Protein AF-D6ZEQ4-F1 (afdb_monomer)

Foldseek 3Di:
DDDDDDDDDPDDPDPDPPDPDDPVCVVVVVVVVVVVVLVVLLVLLAAPVVLAVLLVVLLVVCPPPPVLLVVLLVVLLVLQQDADDPDDQHSNSLNSVQVNLVDPVSLLVLLVSLLVQLLVDALPDPFGSLLVVLSNNLNNHDLVSNLSSLCSNLSSCQSSVVLSSNVSSLVSNCVSPVPPPSSVVSVVCSVVVPHSVCVVVVSDD

InterPro domains:
  IPR025447 Protein of unknown function DUF4192 [PF13830] (37-196)

Solvent-accessible surface area (backbone atoms only — not c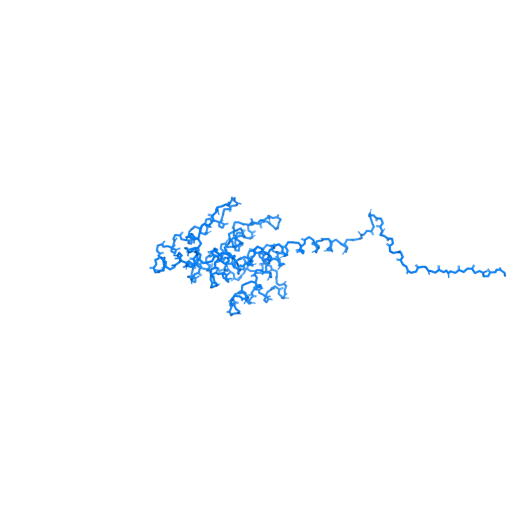omparable to full-atom values): 11415 Å² total; per-residue (Å²): 139,77,90,87,86,88,85,86,80,94,78,80,82,72,78,76,73,95,85,79,76,64,82,84,59,57,60,61,60,52,50,58,57,46,50,57,52,46,55,53,50,53,61,58,52,47,76,39,62,71,48,20,54,46,14,54,63,37,30,74,76,50,71,94,44,68,71,48,30,64,51,27,49,59,49,52,58,51,44,27,73,28,83,77,74,78,75,81,80,49,43,61,57,49,15,33,43,40,59,24,54,69,39,64,79,47,41,56,55,50,51,52,52,26,41,53,35,17,61,72,36,59,73,86,56,97,59,33,22,34,41,57,50,23,56,61,41,26,14,35,42,53,61,78,40,16,22,53,26,17,35,52,31,14,48,26,24,33,47,38,66,39,51,70,55,13,50,55,23,34,56,55,11,39,75,62,38,76,81,41,64,70,51,54,52,51,50,52,38,60,74,72,63,62,60,50,81,58,51,68,71,73,71,64,132

Secondary structure (DSSP, 8-state):
-------------PPPPTT---GGGHHHHHHHHHHHHHHHHHHHTS--HHHHHHHHHHHTTTTT-HHHHHHHHHHHHHHHH-TT------HHHHHHHHHHTTSHHHHHHHHHHHHHHHHHS-TTSS--HHHHHHHHHTTTS-HHHHHHHHHHHHHHHHHTT-HHHHHHHHHHHHTT-TT-HHHHHHHHHHHHT--GGGHHHH---

Structure (mmCIF, N/CA/C/O backbone):
data_AF-D6ZEQ4-F1
#
_entry.id   AF-D6ZEQ4-F1
#
loop_
_atom_site.group_PDB
_atom_site.id
_atom_site.type_symbol
_atom_site.label_atom_id
_atom_site.label_alt_id
_atom_site.label_comp_id
_atom_site.label_asym_id
_atom_site.label_entity_id
_atom_site.label_seq_id
_atom_site.pdbx_PDB_ins_code
_atom_site.Cartn_x
_atom_site.Cartn_y
_atom_site.Cartn_z
_atom_site.occupancy
_atom_site.B_iso_or_equiv
_atom_site.auth_seq_id
_atom_site.auth_comp_id
_atom_site.auth_asym_id
_atom_site.auth_atom_id
_atom_site.pdbx_PDB_model_num
ATOM 1 N N . MET A 1 1 ? 38.973 -50.248 -50.096 1.00 35.97 1 MET A N 1
ATOM 2 C CA . MET A 1 1 ? 39.303 -50.703 -48.727 1.00 35.97 1 MET A CA 1
ATOM 3 C C . MET A 1 1 ? 39.516 -49.451 -47.890 1.00 35.97 1 MET A C 1
ATOM 5 O O . MET A 1 1 ? 40.304 -48.629 -48.326 1.00 35.97 1 MET A O 1
ATOM 9 N N . THR A 1 2 ? 38.815 -49.181 -46.792 1.00 35.53 2 THR A N 1
ATOM 10 C CA . THR A 1 2 ? 37.719 -49.904 -46.110 1.00 35.53 2 THR A CA 1
ATOM 11 C C . THR A 1 2 ? 36.901 -48.877 -45.309 1.00 35.53 2 THR A C 1
ATOM 13 O O . THR A 1 2 ? 37.466 -47.916 -44.796 1.00 35.53 2 THR A O 1
ATOM 16 N N . THR A 1 3 ? 35.586 -49.081 -45.187 1.00 37.81 3 THR A N 1
ATOM 17 C CA . THR A 1 3 ? 34.744 -48.486 -44.122 1.00 37.81 3 THR A CA 1
ATOM 18 C C . THR A 1 3 ? 35.281 -48.953 -42.747 1.00 37.81 3 THR A C 1
ATOM 20 O O . THR A 1 3 ? 36.048 -49.907 -42.697 1.00 37.81 3 THR A O 1
ATOM 23 N N . THR A 1 4 ? 35.002 -48.422 -41.557 1.00 37.75 4 THR A N 1
ATOM 24 C CA . THR A 1 4 ? 33.771 -47.948 -40.881 1.00 37.75 4 THR A CA 1
ATOM 25 C C . THR A 1 4 ? 34.284 -47.397 -39.509 1.00 37.75 4 THR A C 1
ATOM 27 O O . THR A 1 4 ? 35.400 -47.743 -39.128 1.00 37.75 4 THR A O 1
ATOM 30 N N . SER A 1 5 ? 33.646 -46.551 -38.692 1.00 35.84 5 SER A N 1
ATOM 31 C CA . SER A 1 5 ? 32.246 -46.120 -38.537 1.00 35.84 5 SER A CA 1
ATOM 32 C C . SER A 1 5 ? 32.181 -44.713 -37.902 1.00 35.84 5 SER A C 1
ATOM 34 O O . SER A 1 5 ? 33.194 -44.185 -37.454 1.00 35.84 5 SER A O 1
ATOM 36 N N . ASN A 1 6 ? 30.975 -44.155 -37.763 1.00 42.38 6 ASN A N 1
ATOM 37 C CA . ASN A 1 6 ? 30.636 -43.122 -36.777 1.00 42.38 6 ASN A CA 1
ATOM 38 C C . ASN A 1 6 ? 29.532 -43.696 -35.873 1.00 42.38 6 ASN A C 1
ATOM 40 O O . ASN A 1 6 ? 28.514 -44.139 -36.404 1.00 42.38 6 ASN A O 1
ATOM 44 N N . THR A 1 7 ? 29.713 -43.676 -34.551 1.00 39.72 7 THR A N 1
ATOM 45 C CA . THR A 1 7 ? 28.660 -44.025 -33.586 1.00 39.72 7 THR A CA 1
ATOM 46 C C . THR A 1 7 ? 28.552 -42.893 -32.575 1.00 39.72 7 THR A C 1
ATOM 48 O O . THR A 1 7 ? 29.448 -42.698 -31.759 1.00 39.72 7 THR A O 1
ATOM 51 N N . ALA A 1 8 ? 27.467 -42.125 -32.662 1.00 39.47 8 ALA A N 1
ATOM 52 C CA . ALA A 1 8 ? 27.177 -41.045 -31.732 1.00 39.47 8 ALA A CA 1
ATOM 53 C C . ALA A 1 8 ? 26.560 -41.597 -30.440 1.00 39.47 8 ALA A C 1
ATOM 55 O O . ALA A 1 8 ? 25.660 -42.432 -30.499 1.00 39.47 8 ALA A O 1
ATOM 56 N N . ASP A 1 9 ? 27.009 -41.076 -29.299 1.00 37.25 9 ASP A N 1
ATOM 57 C CA . ASP A 1 9 ? 26.483 -41.397 -27.971 1.00 37.25 9 ASP A CA 1
ATOM 58 C C . ASP A 1 9 ? 25.569 -40.241 -27.496 1.00 37.25 9 ASP A C 1
ATOM 60 O O . ASP A 1 9 ? 26.062 -39.133 -27.249 1.00 37.25 9 ASP A O 1
ATOM 64 N N . PRO A 1 10 ? 24.235 -40.415 -27.416 1.00 43.06 10 PRO A N 1
ATOM 65 C CA . PRO A 1 10 ? 23.313 -39.342 -27.058 1.00 43.06 10 PRO A CA 1
ATOM 66 C C . PRO A 1 10 ? 23.022 -39.355 -25.548 1.00 43.06 10 PRO A C 1
ATOM 68 O O . PRO A 1 10 ? 22.028 -39.929 -25.106 1.00 43.06 10 PRO A O 1
ATOM 71 N N . GLY A 1 11 ? 23.861 -38.702 -24.734 1.00 42.72 11 GLY A N 1
ATOM 72 C CA . GLY A 1 11 ? 23.605 -38.653 -23.282 1.00 42.72 11 GLY A CA 1
ATOM 73 C C . GLY A 1 11 ? 24.429 -37.678 -22.438 1.00 42.72 11 GLY A C 1
ATOM 74 O O . GLY A 1 11 ? 23.919 -37.156 -21.449 1.00 42.72 11 GLY A O 1
ATOM 75 N N . CYS A 1 12 ? 25.673 -37.376 -22.815 1.00 32.62 12 CYS A N 1
ATOM 76 C CA . CYS A 1 12 ? 26.551 -36.536 -21.994 1.00 32.62 12 CYS A CA 1
ATOM 77 C C . CYS A 1 12 ? 26.535 -35.062 -22.421 1.00 32.62 12 CYS A C 1
ATOM 79 O O . CYS A 1 12 ? 27.361 -34.620 -23.219 1.00 32.62 12 CYS A O 1
ATOM 81 N N . PHE A 1 13 ? 25.655 -34.271 -21.800 1.00 38.12 13 PHE A N 1
ATOM 82 C CA . PHE A 1 13 ? 25.837 -32.818 -21.714 1.00 38.12 13 PHE A CA 1
ATOM 83 C C . PHE A 1 13 ? 27.057 -32.517 -20.822 1.00 38.12 13 PHE A C 1
ATOM 85 O O . PHE A 1 13 ? 26.925 -32.273 -19.622 1.00 38.12 13 PHE A O 1
ATOM 92 N N . LEU A 1 14 ? 28.263 -32.525 -21.403 1.00 44.19 14 LEU A N 1
ATOM 93 C CA . LEU A 1 14 ? 29.391 -31.834 -20.781 1.00 44.19 14 LEU A CA 1
ATOM 94 C C . LEU A 1 14 ? 29.024 -30.352 -20.670 1.00 44.19 14 LEU A C 1
ATOM 96 O O . LEU A 1 14 ? 28.747 -29.693 -21.674 1.00 44.19 14 LEU A O 1
ATOM 100 N N . ALA A 1 15 ? 29.034 -29.823 -19.448 1.00 49.53 15 ALA A N 1
ATOM 101 C CA . ALA A 1 15 ? 28.939 -28.387 -19.242 1.00 49.53 15 ALA A CA 1
ATOM 102 C C . ALA A 1 15 ? 30.126 -27.709 -19.958 1.00 49.53 15 ALA A C 1
ATOM 104 O O . ALA A 1 15 ? 31.269 -28.128 -19.745 1.00 49.53 15 ALA A O 1
ATOM 105 N N . PRO A 1 16 ? 29.897 -26.689 -20.806 1.00 46.53 16 PRO A N 1
ATOM 106 C CA . PRO A 1 16 ? 30.991 -26.001 -21.476 1.00 46.53 16 PRO A CA 1
ATOM 107 C C . PRO A 1 16 ? 31.873 -25.281 -20.441 1.00 46.53 16 PRO A C 1
ATOM 109 O O . PRO A 1 16 ? 31.349 -24.767 -19.445 1.00 46.53 16 PRO A O 1
ATOM 112 N N . PRO A 1 17 ? 33.200 -25.216 -20.652 1.00 44.53 17 PRO A N 1
ATOM 113 C CA . PRO A 1 17 ? 34.101 -24.542 -19.725 1.00 44.53 17 PRO A CA 1
ATOM 114 C C . PRO A 1 17 ? 33.753 -23.046 -19.593 1.00 44.53 17 PRO A C 1
ATOM 116 O O . PRO A 1 17 ? 33.331 -22.414 -20.570 1.00 44.53 17 PRO A O 1
ATOM 119 N N . PRO A 1 18 ? 33.923 -22.450 -18.398 1.00 46.19 18 PRO A N 1
ATOM 120 C CA . PRO A 1 18 ? 33.547 -21.064 -18.150 1.00 46.19 18 PRO A CA 1
ATOM 121 C C . PRO A 1 18 ? 34.463 -20.112 -18.931 1.00 46.19 18 PRO A C 1
ATOM 123 O O . PRO A 1 18 ? 35.644 -19.982 -18.625 1.00 46.19 18 PRO A O 1
ATOM 126 N N . GLY A 1 19 ? 33.904 -19.438 -19.939 1.00 51.66 19 GLY A N 1
ATOM 127 C CA . GLY A 1 19 ? 34.635 -18.463 -20.761 1.00 51.66 19 GLY A CA 1
ATOM 128 C C . GLY A 1 19 ? 34.078 -18.226 -22.168 1.00 51.66 19 GLY A C 1
ATOM 129 O O . GLY A 1 19 ? 34.496 -17.277 -22.819 1.00 51.66 19 GLY A O 1
ATOM 130 N N . LEU A 1 20 ? 33.132 -19.050 -22.640 1.00 47.41 20 LEU A N 1
ATOM 131 C CA . LEU A 1 20 ? 32.676 -19.044 -24.041 1.00 47.41 20 LEU A CA 1
ATOM 132 C C . LEU A 1 20 ? 31.150 -18.889 -24.207 1.00 47.41 20 LEU A C 1
ATOM 134 O O . LEU A 1 20 ? 30.543 -19.453 -25.113 1.00 47.41 20 LEU A O 1
ATOM 138 N N . LEU A 1 21 ? 30.521 -18.101 -23.329 1.00 47.62 21 LEU A N 1
ATOM 139 C CA . LEU A 1 21 ? 29.114 -17.703 -23.449 1.00 47.62 21 LEU A CA 1
ATOM 140 C C . LEU A 1 21 ? 29.023 -16.229 -23.856 1.00 47.62 21 LEU A C 1
ATOM 142 O O . LEU A 1 21 ? 29.428 -15.344 -23.106 1.00 47.62 21 LEU A O 1
ATOM 146 N N . GLY A 1 22 ? 28.487 -15.978 -25.052 1.00 50.66 22 GLY A N 1
ATOM 147 C CA . GLY A 1 22 ? 28.263 -14.627 -25.568 1.00 50.66 22 GLY A CA 1
ATOM 148 C C . GLY A 1 22 ? 27.208 -13.835 -24.773 1.00 50.66 22 GLY A C 1
ATOM 149 O O . GLY A 1 22 ? 26.463 -14.409 -23.970 1.00 50.66 22 GLY A O 1
ATOM 150 N N . PRO A 1 23 ? 27.084 -12.516 -25.025 1.00 53.62 23 PRO A N 1
ATOM 151 C CA . PRO A 1 23 ? 26.290 -11.591 -24.203 1.00 53.62 23 PRO A CA 1
ATOM 152 C C . PRO A 1 23 ? 24.796 -11.948 -24.080 1.00 53.62 23 PRO A C 1
ATOM 154 O O . PRO A 1 23 ? 24.134 -11.532 -23.133 1.00 53.62 23 PRO A O 1
ATOM 157 N N . HIS A 1 24 ? 24.256 -12.775 -24.979 1.00 43.44 24 HIS A N 1
ATOM 158 C CA . HIS A 1 24 ? 22.861 -13.223 -24.941 1.00 43.44 24 HIS A CA 1
ATOM 159 C C . HIS A 1 24 ? 22.512 -14.127 -23.742 1.00 43.44 24 HIS A C 1
ATOM 161 O O . HIS A 1 24 ? 21.344 -14.206 -23.366 1.00 43.44 24 HIS A O 1
ATOM 167 N N . CYS A 1 25 ? 23.488 -14.775 -23.094 1.00 39.06 25 CYS A N 1
ATOM 168 C CA . CYS A 1 25 ? 23.229 -15.632 -21.928 1.00 39.06 25 CYS A CA 1
ATOM 169 C C . CYS A 1 25 ? 23.141 -14.862 -20.596 1.00 39.06 25 CYS A C 1
ATOM 171 O O . CYS A 1 25 ? 22.692 -15.417 -19.591 1.00 39.06 25 CYS A O 1
ATOM 173 N N . GLN A 1 26 ? 23.532 -13.583 -20.573 1.00 42.81 26 GLN A N 1
ATOM 174 C CA . GLN A 1 26 ? 23.657 -12.798 -19.341 1.00 42.81 26 GLN A CA 1
ATOM 175 C C . GLN A 1 26 ? 22.297 -12.565 -18.650 1.00 42.81 26 GLN A C 1
ATOM 177 O O . GLN A 1 26 ? 22.215 -12.582 -17.424 1.00 42.81 26 GLN A O 1
ATOM 182 N N . GLY A 1 27 ? 21.205 -12.470 -19.423 1.00 44.25 27 GLY A N 1
ATOM 183 C CA . GLY A 1 27 ? 19.843 -12.289 -18.900 1.00 44.25 27 GLY A CA 1
ATOM 184 C C . GLY A 1 27 ? 19.264 -13.490 -18.135 1.00 44.25 27 GLY A C 1
ATOM 185 O O . GLY A 1 27 ? 18.404 -13.306 -17.275 1.00 44.25 27 GLY A O 1
ATOM 186 N N . VAL A 1 28 ? 19.743 -14.717 -18.381 1.00 41.41 28 VAL A N 1
ATOM 187 C CA . VAL A 1 28 ? 19.236 -15.922 -17.686 1.00 41.41 28 VAL A CA 1
ATOM 188 C C . VAL A 1 28 ? 19.758 -15.992 -16.244 1.00 41.41 28 VAL A C 1
ATOM 190 O O . VAL A 1 28 ? 19.060 -16.465 -15.344 1.00 41.41 28 VAL A O 1
ATOM 193 N N . VAL A 1 29 ? 20.957 -15.454 -15.997 1.00 37.34 29 VAL A N 1
ATOM 194 C CA . VAL A 1 29 ? 21.517 -15.311 -14.644 1.00 37.34 29 VAL A CA 1
ATOM 195 C C . VAL A 1 29 ? 20.757 -14.232 -13.863 1.00 37.34 29 VAL A C 1
ATOM 197 O O . VAL A 1 29 ? 20.390 -14.466 -12.711 1.00 37.34 29 VAL A O 1
ATOM 200 N N . SER A 1 30 ? 20.409 -13.111 -14.510 1.00 43.06 30 SER A N 1
ATOM 201 C CA . SER A 1 30 ? 19.532 -12.077 -13.937 1.00 43.06 30 SER A CA 1
ATOM 202 C C . SER A 1 30 ? 18.163 -12.642 -13.546 1.00 43.06 30 SER A C 1
ATOM 204 O O . SER A 1 30 ? 17.692 -12.414 -12.433 1.00 43.06 30 SER A O 1
ATOM 206 N N . ALA A 1 31 ? 17.549 -13.447 -14.421 1.00 36.84 31 ALA A N 1
ATOM 207 C CA . ALA A 1 31 ? 16.242 -14.051 -14.171 1.00 36.84 31 ALA A CA 1
ATOM 208 C C . ALA A 1 31 ? 16.232 -14.961 -12.927 1.00 36.84 31 ALA A C 1
ATOM 210 O O . ALA A 1 31 ? 15.280 -14.917 -12.148 1.00 36.84 31 ALA A O 1
ATOM 211 N N . ARG A 1 32 ? 17.296 -15.744 -12.684 1.00 34.28 32 ARG A N 1
ATOM 212 C CA . ARG A 1 32 ? 17.408 -16.574 -11.467 1.00 34.28 32 ARG A CA 1
ATOM 213 C C . ARG A 1 32 ? 17.562 -15.747 -10.186 1.00 34.28 32 ARG A C 1
ATOM 215 O O . ARG A 1 32 ? 16.972 -16.119 -9.175 1.00 34.28 32 ARG A O 1
ATOM 222 N N . ALA A 1 33 ? 18.283 -14.625 -10.225 1.00 39.91 33 ALA A N 1
ATOM 223 C CA . ALA A 1 33 ? 18.359 -13.703 -9.087 1.00 39.91 33 ALA A CA 1
ATOM 224 C C . ALA A 1 33 ? 17.014 -12.992 -8.827 1.00 39.91 33 ALA A C 1
ATOM 226 O O . ALA A 1 33 ? 16.602 -12.828 -7.676 1.00 39.91 33 ALA A O 1
ATOM 227 N N . GLU A 1 34 ? 16.284 -12.627 -9.886 1.00 47.72 34 GLU A N 1
ATOM 228 C CA . GLU A 1 34 ? 14.951 -12.036 -9.759 1.00 47.72 34 GLU A CA 1
ATOM 229 C C . GLU A 1 34 ? 13.907 -13.001 -9.190 1.00 47.72 34 GLU A C 1
ATOM 231 O O . GLU A 1 34 ? 13.064 -12.558 -8.416 1.00 47.72 34 GLU A O 1
ATOM 236 N N . ILE A 1 35 ? 13.934 -14.296 -9.528 1.00 40.53 35 ILE A N 1
ATOM 237 C CA . ILE A 1 35 ? 12.962 -15.276 -9.002 1.00 40.53 35 ILE A CA 1
ATOM 238 C C . ILE A 1 35 ? 13.021 -15.338 -7.466 1.00 40.53 35 ILE A C 1
ATOM 240 O O . ILE A 1 35 ? 11.983 -15.206 -6.818 1.00 40.53 35 ILE A O 1
ATOM 244 N N . GLY A 1 36 ? 14.223 -15.386 -6.880 1.00 51.38 36 GLY A N 1
ATOM 245 C CA . GLY A 1 36 ? 14.389 -15.322 -5.423 1.00 51.38 36 GLY A CA 1
ATOM 246 C C . GLY A 1 36 ? 13.888 -14.006 -4.809 1.00 51.38 36 GLY A C 1
ATOM 247 O O . GLY A 1 36 ? 13.270 -14.013 -3.746 1.00 51.38 36 GLY A O 1
ATOM 248 N N . SER A 1 37 ? 14.076 -12.873 -5.497 1.00 67.75 37 SER A N 1
ATOM 249 C CA . SER A 1 37 ? 13.539 -11.574 -5.061 1.00 67.75 37 SER A CA 1
ATOM 250 C C . SER A 1 37 ? 12.005 -11.511 -5.139 1.00 67.75 37 SER A C 1
ATOM 252 O O . SER A 1 37 ? 11.364 -10.965 -4.240 1.00 67.75 37 SER A O 1
ATOM 254 N N . ARG A 1 38 ? 11.408 -12.108 -6.178 1.00 70.06 38 ARG A N 1
ATOM 255 C CA . ARG A 1 38 ? 9.956 -12.188 -6.404 1.00 70.06 38 ARG A CA 1
ATOM 256 C C . ARG A 1 38 ? 9.262 -13.037 -5.336 1.00 70.06 38 ARG A C 1
ATOM 258 O O . ARG A 1 38 ? 8.267 -12.606 -4.756 1.00 70.06 38 ARG A O 1
ATOM 265 N N . GLU A 1 39 ? 9.786 -14.224 -5.047 1.00 75.62 39 GLU A N 1
ATOM 266 C CA . GLU A 1 39 ? 9.209 -15.129 -4.046 1.00 75.62 39 GLU A CA 1
ATOM 267 C C . GLU A 1 39 ? 9.378 -14.581 -2.623 1.00 75.62 39 GLU A C 1
ATOM 269 O O . GLU A 1 39 ? 8.409 -14.561 -1.862 1.00 75.62 39 GLU A O 1
ATOM 274 N N . ALA A 1 40 ? 10.543 -14.006 -2.299 1.00 81.94 40 ALA A N 1
ATOM 275 C CA . ALA A 1 40 ? 10.747 -13.303 -1.032 1.00 81.94 40 ALA A CA 1
ATOM 276 C C . ALA A 1 40 ? 9.785 -12.111 -0.862 1.00 81.94 40 ALA A C 1
ATOM 278 O O . ALA A 1 40 ? 9.214 -11.929 0.214 1.00 81.94 40 ALA A O 1
ATOM 279 N N . LEU A 1 41 ? 9.547 -11.320 -1.917 1.00 84.94 41 LEU A N 1
ATOM 280 C CA . LEU A 1 41 ? 8.581 -10.218 -1.875 1.00 84.94 41 LEU A CA 1
ATOM 281 C C . LEU A 1 41 ? 7.146 -10.719 -1.654 1.00 84.94 41 LEU A C 1
ATOM 283 O O . LEU A 1 41 ? 6.423 -10.147 -0.839 1.00 84.94 41 LEU A O 1
ATOM 287 N N . ARG A 1 42 ? 6.735 -11.803 -2.328 1.00 88.88 42 ARG A N 1
ATOM 288 C CA . ARG A 1 42 ? 5.422 -12.433 -2.096 1.00 88.88 42 ARG A CA 1
ATOM 289 C C . ARG A 1 42 ? 5.261 -12.890 -0.646 1.00 88.88 42 ARG A C 1
ATOM 291 O O . ARG A 1 42 ? 4.201 -12.660 -0.067 1.00 88.88 42 ARG A O 1
ATOM 298 N N . GLU A 1 43 ? 6.300 -13.475 -0.049 1.00 88.81 43 GLU A N 1
ATOM 299 C CA . GLU A 1 43 ? 6.288 -13.882 1.361 1.00 88.81 43 GLU A CA 1
ATOM 300 C C . GLU A 1 43 ? 6.119 -12.678 2.302 1.00 88.81 43 GLU A C 1
ATOM 302 O O . GLU A 1 43 ? 5.254 -12.693 3.178 1.00 88.81 43 GLU A O 1
ATOM 307 N N . LEU A 1 44 ? 6.875 -11.598 2.070 1.00 89.00 44 LEU A N 1
ATOM 308 C CA . LEU A 1 44 ? 6.802 -10.362 2.860 1.00 89.00 44 LEU A CA 1
ATOM 309 C C . LEU A 1 44 ? 5.435 -9.659 2.778 1.00 89.00 44 LEU A C 1
ATOM 311 O O . LEU A 1 44 ? 5.041 -8.987 3.731 1.00 89.00 44 LEU A O 1
ATOM 315 N N . LEU A 1 45 ? 4.702 -9.815 1.670 1.00 90.38 45 LEU A N 1
ATOM 316 C CA . LEU A 1 45 ? 3.380 -9.207 1.463 1.00 90.38 45 LEU A CA 1
ATOM 317 C C . LEU A 1 45 ? 2.197 -10.078 1.923 1.00 90.38 45 LEU A C 1
ATOM 319 O O . LEU A 1 45 ? 1.039 -9.631 1.841 1.00 90.38 45 LEU A O 1
ATOM 323 N N . LYS A 1 46 ? 2.444 -11.293 2.441 1.00 90.00 46 LYS A N 1
ATOM 324 C CA . LYS A 1 46 ? 1.386 -12.125 3.037 1.00 90.00 46 LYS A CA 1
ATOM 325 C C . LYS A 1 46 ? 0.712 -11.396 4.212 1.00 90.00 46 LYS A C 1
ATOM 327 O O . LYS A 1 46 ? 1.385 -10.752 5.018 1.00 90.00 46 LYS A O 1
ATOM 332 N N . PRO A 1 47 ? -0.623 -11.481 4.348 1.00 87.50 47 PRO A N 1
ATOM 333 C CA . PRO A 1 47 ? -1.346 -10.742 5.377 1.00 87.50 47 PRO A CA 1
ATOM 334 C C . PRO A 1 47 ? -1.008 -11.266 6.780 1.00 87.50 47 PRO A C 1
ATOM 336 O O . PRO A 1 47 ? -1.301 -12.409 7.126 1.00 87.50 47 PRO A O 1
ATOM 339 N N . ASN A 1 48 ? -0.456 -10.405 7.635 1.00 87.62 48 ASN A N 1
ATOM 340 C CA . ASN A 1 48 ? -0.178 -10.735 9.028 1.00 87.62 48 ASN A CA 1
ATOM 341 C C . ASN A 1 48 ? -1.456 -10.559 9.866 1.00 87.62 48 ASN A C 1
ATOM 343 O O . ASN A 1 48 ? -1.741 -9.475 10.382 1.00 87.62 48 ASN A O 1
ATOM 347 N N . LEU A 1 49 ? -2.240 -11.634 9.995 1.00 85.31 49 LEU A N 1
ATOM 348 C CA . LEU A 1 49 ? -3.551 -11.622 10.660 1.00 85.31 49 LEU A CA 1
ATOM 349 C C . LEU A 1 49 ? -3.503 -11.069 12.098 1.00 85.31 49 LEU A C 1
ATOM 351 O O . LEU A 1 49 ? -4.396 -10.322 12.501 1.00 85.31 49 LEU A O 1
ATOM 355 N N . GLN A 1 50 ? -2.443 -11.370 12.857 1.00 86.88 50 GLN A N 1
ATOM 356 C CA . GLN A 1 50 ? -2.286 -10.894 14.235 1.00 86.88 50 GLN A CA 1
ATOM 357 C C . GLN A 1 50 ? -2.091 -9.371 14.294 1.00 86.88 50 GL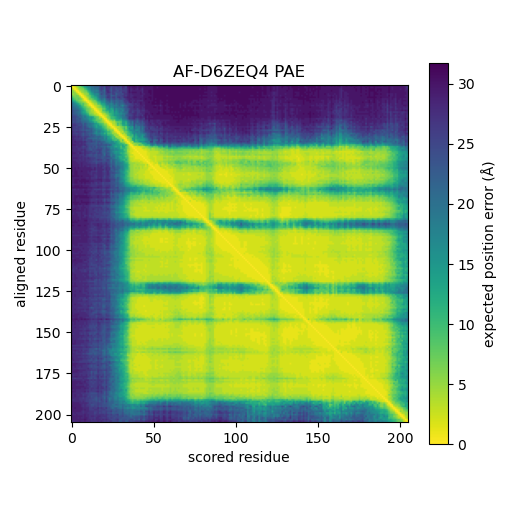N A C 1
ATOM 359 O O . GLN A 1 50 ? -2.743 -8.689 15.091 1.00 86.88 50 GLN A O 1
ATOM 364 N N . ASN A 1 51 ? -1.232 -8.812 13.437 1.00 87.44 51 ASN A N 1
ATOM 365 C CA . ASN A 1 51 ? -1.049 -7.365 13.344 1.00 87.44 51 ASN A CA 1
ATOM 366 C C . ASN A 1 51 ? -2.304 -6.682 12.795 1.00 87.44 51 ASN A C 1
ATOM 368 O O . ASN A 1 51 ? -2.751 -5.706 13.397 1.00 87.44 51 ASN A O 1
ATOM 372 N N . ARG A 1 52 ? -2.942 -7.245 11.762 1.00 88.94 52 ARG A N 1
ATOM 373 C CA . ARG A 1 52 ? -4.210 -6.742 11.213 1.00 88.94 52 ARG A CA 1
ATOM 374 C C . ARG A 1 52 ? -5.304 -6.637 12.279 1.00 88.94 52 ARG A C 1
ATOM 376 O O . ARG A 1 52 ? -5.920 -5.582 12.415 1.00 88.94 52 ARG A O 1
ATOM 383 N N . ALA A 1 53 ? -5.496 -7.666 13.108 1.00 88.81 53 ALA A N 1
ATOM 384 C CA . ALA A 1 53 ? -6.467 -7.632 14.207 1.00 88.81 53 ALA A CA 1
ATOM 385 C C . ALA A 1 53 ? -6.161 -6.529 15.245 1.00 88.81 53 ALA A C 1
ATOM 387 O O . ALA A 1 53 ? -7.073 -5.855 15.736 1.00 88.81 53 ALA A O 1
ATOM 388 N N . ARG A 1 54 ? -4.876 -6.296 15.556 1.00 91.69 54 ARG A N 1
ATOM 389 C CA . ARG A 1 54 ? -4.435 -5.212 16.457 1.00 91.69 54 ARG A CA 1
ATOM 390 C C . ARG A 1 54 ? -4.658 -3.827 15.839 1.00 91.69 54 ARG A C 1
ATOM 392 O O . ARG A 1 54 ? -5.109 -2.930 16.548 1.00 91.69 54 ARG A O 1
ATOM 399 N N . VAL A 1 55 ? -4.390 -3.669 14.540 1.00 90.62 55 VAL A N 1
ATOM 400 C CA . VAL A 1 55 ? -4.628 -2.432 13.776 1.00 90.62 55 VAL A CA 1
ATOM 401 C C . VAL A 1 55 ? -6.123 -2.114 13.715 1.00 90.62 55 VAL A C 1
ATOM 403 O O . VAL A 1 55 ? -6.511 -1.017 14.102 1.00 90.62 55 VAL A O 1
ATOM 406 N N . VAL A 1 56 ? -6.982 -3.077 13.362 1.00 90.19 56 VAL A N 1
ATOM 407 C CA . VAL A 1 56 ? -8.449 -2.894 13.342 1.00 90.19 56 VAL A CA 1
ATOM 408 C C . VAL A 1 56 ? -8.987 -2.486 14.719 1.00 90.19 56 VAL A C 1
ATOM 410 O O . VAL A 1 56 ? -9.801 -1.566 14.822 1.00 90.19 56 VAL A O 1
ATOM 413 N N . ARG A 1 57 ? -8.510 -3.115 15.804 1.00 90.00 57 ARG A N 1
ATOM 414 C CA . ARG A 1 57 ? -8.899 -2.739 17.176 1.00 90.00 57 ARG A CA 1
ATOM 415 C C . ARG A 1 57 ? -8.460 -1.314 17.541 1.00 90.00 57 ARG A C 1
ATOM 417 O O . ARG A 1 57 ? -9.176 -0.647 18.285 1.00 90.00 57 ARG A O 1
ATOM 424 N N . ALA A 1 58 ? -7.312 -0.852 17.045 1.00 89.31 58 ALA A N 1
ATOM 425 C CA . ALA A 1 58 ? -6.839 0.512 17.266 1.00 89.31 58 ALA A CA 1
ATOM 426 C C . ALA A 1 58 ? -7.590 1.542 16.398 1.00 89.31 58 ALA A C 1
ATOM 428 O O . ALA A 1 58 ? -7.987 2.577 16.924 1.00 89.31 58 ALA A O 1
ATOM 429 N N . ALA A 1 59 ? -7.866 1.239 15.126 1.00 87.38 59 ALA A N 1
ATOM 430 C CA . ALA A 1 59 ? -8.598 2.109 14.197 1.00 87.38 59 ALA A CA 1
ATOM 431 C C . ALA A 1 59 ? -10.008 2.450 14.714 1.00 87.38 59 ALA A C 1
ATOM 433 O O . ALA A 1 59 ? -10.399 3.615 14.756 1.00 87.38 59 ALA A O 1
ATOM 434 N N . ARG A 1 60 ? -10.719 1.460 15.277 1.00 87.69 60 ARG A N 1
ATOM 435 C CA . ARG A 1 60 ? -12.021 1.664 15.949 1.00 87.69 60 ARG A CA 1
ATOM 436 C C . ARG A 1 60 ? -12.003 2.713 17.074 1.00 87.69 60 ARG A C 1
ATOM 438 O O . ARG A 1 60 ? -13.060 3.234 17.403 1.00 87.69 60 ARG A O 1
ATOM 445 N N . ARG A 1 61 ? -10.840 3.016 17.670 1.00 86.38 61 ARG A N 1
ATOM 446 C CA . ARG A 1 61 ? -10.665 4.042 18.722 1.00 86.38 61 ARG A CA 1
ATOM 447 C C . ARG A 1 61 ? -10.247 5.416 18.178 1.00 86.38 61 ARG A C 1
ATOM 449 O O . ARG A 1 61 ? -10.133 6.357 18.956 1.00 86.38 61 ARG A O 1
ATOM 456 N N . LEU A 1 62 ? -9.947 5.508 16.883 1.00 82.69 62 LEU A N 1
ATOM 457 C CA . LEU A 1 62 ? -9.416 6.699 16.208 1.00 82.69 62 LEU A CA 1
ATOM 458 C C . LEU A 1 62 ? -10.403 7.300 15.194 1.00 82.69 62 LEU A C 1
ATOM 460 O O . LEU A 1 62 ? -10.217 8.444 14.789 1.00 82.69 62 LEU A O 1
ATOM 464 N N . LYS A 1 63 ? -11.435 6.544 14.797 1.00 78.62 63 LYS A N 1
ATOM 465 C CA . LYS A 1 63 ? -12.458 6.951 13.826 1.00 78.62 63 LYS A CA 1
ATOM 466 C C . LYS A 1 63 ? -13.064 8.320 14.175 1.00 78.62 63 LYS A C 1
ATOM 468 O O . LYS A 1 63 ? -13.508 8.526 15.302 1.00 78.62 63 LYS A O 1
ATOM 473 N N . GLY A 1 64 ? -13.129 9.216 13.188 1.00 72.19 64 GLY A N 1
ATOM 474 C CA . GLY A 1 64 ? -13.731 10.551 13.326 1.00 72.19 64 GLY A CA 1
ATOM 475 C C . GLY A 1 64 ? -12.814 11.631 13.916 1.00 72.19 64 GLY A C 1
ATOM 476 O O . GLY A 1 64 ? -13.311 12.658 14.365 1.00 72.19 64 GLY A O 1
ATOM 477 N N . ARG A 1 65 ? -11.490 11.416 13.943 1.00 77.69 65 ARG A N 1
ATOM 478 C CA . ARG A 1 65 ? -10.507 12.395 14.436 1.00 77.69 65 ARG A CA 1
ATOM 479 C C . ARG A 1 65 ? -9.637 12.974 13.320 1.00 77.69 65 ARG A C 1
ATOM 481 O O . ARG A 1 65 ? -8.678 12.342 12.883 1.00 77.69 65 ARG A O 1
ATOM 488 N N . GLU A 1 66 ? -9.915 14.208 12.917 1.00 77.75 66 GLU A N 1
ATOM 489 C CA . GLU A 1 66 ? -9.150 14.921 11.877 1.00 77.75 66 GLU A CA 1
ATOM 490 C C . GLU A 1 66 ? -7.680 15.162 12.271 1.00 77.75 66 GLU A C 1
ATOM 492 O O . GLU A 1 66 ? -6.771 15.029 11.447 1.00 77.75 66 GLU A O 1
ATOM 497 N N . ASP A 1 67 ? -7.414 15.426 13.557 1.00 83.44 67 ASP A N 1
ATOM 498 C CA . ASP A 1 67 ? -6.059 15.636 14.084 1.00 83.44 67 ASP A CA 1
ATOM 499 C C . ASP A 1 67 ? -5.154 14.406 13.886 1.00 83.44 67 ASP A C 1
ATOM 501 O O . ASP A 1 67 ? -3.944 14.526 13.653 1.00 83.44 67 ASP A O 1
ATOM 505 N N . VAL A 1 68 ? -5.757 13.213 13.908 1.00 83.25 68 VAL A N 1
ATOM 506 C CA . VAL A 1 68 ? -5.076 11.944 13.648 1.00 83.25 68 VAL A CA 1
ATOM 507 C C . VAL A 1 68 ? -4.656 11.836 12.183 1.00 83.25 68 VAL A C 1
ATOM 509 O O . VAL A 1 68 ? -3.524 11.420 11.927 1.00 83.25 68 VAL A O 1
ATOM 512 N N . VAL A 1 69 ? -5.511 12.244 11.240 1.00 83.75 69 VAL A N 1
ATOM 513 C CA . VAL A 1 69 ? -5.234 12.201 9.793 1.00 83.75 69 VAL A CA 1
ATOM 514 C C . VAL A 1 69 ? -4.083 13.142 9.433 1.00 83.75 69 VAL A C 1
ATOM 516 O O . VAL A 1 69 ? -3.066 12.697 8.894 1.00 83.75 69 VAL A O 1
ATOM 519 N N . ALA A 1 70 ? -4.171 14.418 9.820 1.00 86.00 70 ALA A N 1
ATOM 520 C CA . ALA A 1 70 ? -3.131 15.408 9.524 1.00 86.00 70 ALA A CA 1
ATOM 521 C C . ALA A 1 70 ? -1.795 15.107 10.240 1.00 86.00 70 ALA A C 1
ATOM 523 O O . ALA A 1 70 ? -0.715 15.476 9.766 1.00 86.00 70 ALA A O 1
ATOM 524 N N . GLY A 1 71 ? -1.830 14.445 11.402 1.00 91.44 71 GLY A N 1
ATOM 525 C CA . GLY A 1 71 ? -0.632 13.926 12.069 1.00 91.44 71 GLY A CA 1
ATOM 526 C C . GLY A 1 71 ? -0.023 12.711 11.354 1.00 91.44 71 GLY A C 1
ATOM 527 O O . GLY A 1 71 ? 1.201 12.608 11.239 1.00 91.44 71 GLY A O 1
ATOM 528 N N . ALA A 1 72 ? -0.865 11.805 10.855 1.00 92.81 72 ALA A N 1
ATOM 529 C CA . ALA A 1 72 ? -0.465 10.598 10.140 1.00 92.81 72 ALA A CA 1
ATOM 530 C C . ALA A 1 72 ? 0.157 10.901 8.771 1.00 92.81 72 ALA A C 1
ATOM 532 O O . ALA A 1 72 ? 1.237 10.383 8.486 1.00 92.81 72 ALA A O 1
ATOM 533 N N . GLU A 1 73 ? -0.457 11.776 7.970 1.00 93.75 73 GLU A N 1
ATOM 534 C CA . GLU A 1 73 ? 0.070 12.212 6.669 1.00 93.75 73 GLU A CA 1
ATOM 535 C C . GLU A 1 73 ? 1.484 12.794 6.812 1.00 93.75 73 GLU A C 1
ATOM 537 O O . GLU A 1 73 ? 2.440 12.278 6.227 1.00 93.75 73 GLU A O 1
ATOM 542 N N . ARG A 1 74 ? 1.652 13.812 7.671 1.00 94.12 74 ARG A N 1
ATOM 543 C CA . ARG A 1 74 ? 2.959 14.443 7.933 1.00 94.12 74 ARG A CA 1
ATOM 544 C C . ARG A 1 74 ? 4.006 13.438 8.416 1.00 94.12 74 ARG A C 1
ATOM 546 O O . ARG A 1 74 ? 5.193 13.602 8.145 1.00 94.12 74 ARG A O 1
ATOM 553 N N . HIS A 1 75 ? 3.596 12.392 9.131 1.00 94.44 75 HIS A N 1
ATOM 554 C CA . HIS A 1 75 ? 4.502 11.330 9.553 1.00 94.44 75 HIS A CA 1
ATOM 555 C C . HIS A 1 75 ? 4.889 10.405 8.382 1.00 94.44 75 HIS A C 1
ATOM 557 O O . HIS A 1 75 ? 6.082 10.169 8.203 1.00 94.44 75 HIS A O 1
ATOM 563 N N . MET A 1 76 ? 3.947 9.965 7.539 1.00 95.12 76 MET A N 1
ATOM 564 C CA . MET A 1 76 ? 4.258 9.172 6.335 1.00 95.12 76 MET A CA 1
ATOM 565 C C . MET A 1 76 ? 5.167 9.935 5.366 1.00 95.12 76 MET A C 1
ATOM 567 O O . MET A 1 76 ? 6.193 9.402 4.953 1.00 95.12 76 MET A O 1
ATOM 571 N N . LEU A 1 77 ? 4.878 11.211 5.093 1.00 94.38 77 LEU A N 1
ATOM 572 C CA . LEU A 1 77 ? 5.701 12.053 4.217 1.00 94.38 77 LEU A CA 1
ATOM 573 C C . LEU A 1 77 ? 7.134 12.262 4.740 1.00 94.38 77 LEU A C 1
ATOM 575 O O . LEU A 1 77 ? 8.058 12.395 3.937 1.00 94.38 77 LEU A O 1
ATOM 579 N N . ARG A 1 78 ? 7.345 12.274 6.066 1.00 93.75 78 ARG A N 1
ATOM 580 C CA . ARG A 1 78 ? 8.697 12.275 6.660 1.00 93.75 78 ARG A CA 1
ATOM 581 C C . ARG A 1 78 ? 9.401 10.929 6.496 1.00 93.75 78 ARG A C 1
ATOM 583 O O . ARG A 1 78 ? 10.595 10.922 6.225 1.00 93.75 78 ARG A O 1
ATOM 590 N N . LEU A 1 79 ? 8.681 9.813 6.640 1.00 92.94 79 LEU A N 1
ATOM 591 C CA . LEU A 1 79 ? 9.237 8.468 6.452 1.00 92.94 79 LEU A CA 1
ATOM 592 C C . LEU A 1 79 ? 9.652 8.234 4.989 1.00 92.94 79 LEU A C 1
ATOM 594 O O . LEU A 1 79 ? 10.768 7.781 4.750 1.00 92.94 79 LEU A O 1
ATOM 598 N N . ILE A 1 80 ? 8.814 8.643 4.031 1.00 92.50 80 ILE A N 1
ATOM 599 C CA . ILE A 1 80 ? 9.094 8.607 2.583 1.00 92.50 80 ILE A CA 1
ATOM 600 C C . ILE A 1 80 ? 10.390 9.352 2.240 1.00 92.50 80 ILE A C 1
ATOM 602 O O . ILE A 1 80 ? 11.256 8.806 1.561 1.00 92.50 80 ILE A O 1
ATOM 606 N N . ARG A 1 81 ? 10.550 10.575 2.765 1.00 89.00 81 ARG A N 1
ATOM 607 C CA . ARG A 1 81 ? 11.730 11.428 2.535 1.00 89.00 81 ARG A CA 1
ATOM 608 C C . ARG A 1 81 ? 12.991 10.988 3.290 1.00 89.00 81 ARG A C 1
ATOM 610 O O . ARG A 1 81 ? 14.062 11.532 3.044 1.00 89.00 81 ARG A O 1
ATOM 617 N N . SER A 1 82 ? 12.891 10.038 4.222 1.00 84.56 82 SER A N 1
ATOM 618 C CA . SER A 1 82 ? 14.024 9.607 5.048 1.00 84.56 82 SER A CA 1
ATOM 619 C C . SER A 1 82 ? 14.730 8.375 4.472 1.00 84.56 82 SER A C 1
ATOM 621 O O . SER A 1 82 ? 14.148 7.298 4.374 1.00 84.56 82 SER A O 1
ATOM 623 N N . SER A 1 83 ? 16.020 8.504 4.155 1.00 67.00 83 SER A N 1
ATOM 624 C CA . SER A 1 83 ? 16.836 7.418 3.583 1.00 67.00 83 SER A CA 1
ATOM 625 C C . SER A 1 83 ? 17.200 6.306 4.581 1.00 67.00 83 SER A C 1
ATOM 627 O O . SER A 1 83 ? 17.473 5.175 4.180 1.00 67.00 83 SER A O 1
ATOM 629 N N . GLN A 1 84 ? 17.190 6.599 5.887 1.00 61.62 84 GLN A N 1
ATOM 630 C CA . GLN A 1 84 ? 17.676 5.692 6.940 1.00 61.62 84 GLN A CA 1
ATOM 631 C C . GLN A 1 84 ? 16.589 5.148 7.886 1.00 61.62 84 GLN A C 1
ATOM 633 O O . GLN A 1 84 ? 16.918 4.542 8.905 1.00 61.62 84 GLN A O 1
ATOM 638 N N . SER A 1 85 ? 15.293 5.347 7.613 1.00 61.06 85 SER A N 1
ATOM 639 C CA . SER A 1 85 ? 14.273 4.975 8.604 1.00 61.06 85 SER A CA 1
ATOM 640 C C . SER A 1 85 ? 14.120 3.461 8.785 1.00 61.06 85 SER A C 1
ATOM 642 O O . SER A 1 85 ? 13.498 2.760 7.986 1.00 61.06 85 SER A O 1
ATOM 644 N N . SER A 1 86 ? 14.627 2.977 9.919 1.00 59.84 86 SER A N 1
ATOM 645 C CA . SER A 1 86 ? 14.285 1.678 10.504 1.00 59.84 86 SER A CA 1
ATOM 646 C C . SER A 1 86 ? 13.143 1.792 11.531 1.00 59.84 86 SER A C 1
ATOM 648 O O . SER A 1 86 ? 12.969 0.915 12.372 1.00 59.84 86 SER A O 1
ATOM 650 N N . ALA A 1 87 ? 12.338 2.864 11.494 1.00 65.94 87 ALA A N 1
ATOM 651 C CA . ALA A 1 87 ? 11.306 3.106 12.502 1.00 65.94 87 ALA A CA 1
ATOM 652 C C . ALA A 1 87 ? 10.297 1.942 12.592 1.00 65.94 87 ALA A C 1
ATOM 654 O O . ALA A 1 87 ? 9.608 1.600 11.623 1.00 65.94 87 ALA A O 1
ATOM 655 N N . THR A 1 88 ? 10.199 1.334 13.776 1.00 80.75 88 THR A N 1
ATOM 656 C CA . THR A 1 88 ? 9.243 0.259 14.060 1.00 80.75 88 THR A CA 1
ATOM 657 C C . THR A 1 88 ? 7.828 0.824 14.099 1.00 80.75 88 THR A C 1
ATOM 659 O O . THR A 1 88 ? 7.485 1.631 14.964 1.00 80.75 88 THR A O 1
ATOM 662 N N . ILE A 1 89 ? 6.974 0.384 13.175 1.00 88.38 89 ILE A N 1
ATOM 663 C CA . ILE A 1 89 ? 5.583 0.837 13.107 1.00 88.38 89 ILE A CA 1
ATOM 664 C C . ILE A 1 89 ? 4.737 -0.031 14.045 1.00 88.38 89 ILE A C 1
ATOM 666 O O . ILE A 1 89 ? 4.446 -1.187 13.753 1.00 88.38 89 ILE A O 1
ATOM 670 N N . GLY A 1 90 ? 4.335 0.524 15.189 1.00 90.25 90 GLY A N 1
ATOM 671 C CA . GLY A 1 90 ? 3.398 -0.136 16.105 1.00 90.25 90 GLY A CA 1
ATOM 672 C C . GLY A 1 90 ? 1.956 -0.160 15.565 1.00 90.25 90 GLY A C 1
ATOM 673 O O . GLY A 1 90 ? 1.593 0.686 14.744 1.00 90.25 90 GLY A O 1
ATOM 674 N N . PRO A 1 91 ? 1.079 -1.057 16.061 1.00 90.88 91 PRO A N 1
ATOM 675 C CA . PRO A 1 91 ? -0.284 -1.224 15.540 1.00 90.88 91 PRO A CA 1
ATOM 676 C C . PRO A 1 91 ? -1.161 0.028 15.689 1.00 90.88 91 PRO A C 1
ATOM 678 O O . PRO A 1 91 ? -2.018 0.275 14.849 1.00 90.88 91 PRO A O 1
ATOM 681 N N . VAL A 1 92 ? -0.930 0.851 16.720 1.00 90.75 92 VAL A N 1
ATOM 682 C CA . VAL A 1 92 ? -1.623 2.142 16.878 1.00 90.75 92 VAL A CA 1
ATOM 683 C C . VAL A 1 92 ? -1.206 3.117 15.778 1.00 90.75 92 VAL A C 1
ATOM 685 O O . VAL A 1 92 ? -2.056 3.785 15.204 1.00 90.75 92 VAL A O 1
ATOM 688 N N . GLN A 1 93 ? 0.084 3.178 15.437 1.00 92.81 93 GLN A N 1
ATOM 689 C CA . GLN A 1 93 ? 0.572 4.074 14.389 1.00 92.81 93 GLN A CA 1
ATOM 690 C C . GLN A 1 93 ? 0.151 3.591 12.993 1.00 92.81 93 GLN A C 1
ATOM 692 O O . GLN A 1 93 ? -0.282 4.407 12.185 1.00 92.81 93 GLN A O 1
ATOM 697 N N . ALA A 1 94 ? 0.178 2.278 12.745 1.00 93.56 94 ALA A N 1
ATOM 698 C CA . ALA A 1 94 ? -0.385 1.682 11.534 1.00 93.56 94 ALA A CA 1
ATOM 699 C C . ALA A 1 94 ? -1.897 1.948 11.402 1.00 93.56 94 ALA A C 1
ATOM 701 O O . ALA A 1 94 ? -2.357 2.221 10.302 1.00 93.56 94 ALA A O 1
ATOM 702 N N . ALA A 1 95 ? -2.663 1.965 12.499 1.00 93.44 95 ALA A N 1
ATOM 703 C CA . ALA A 1 95 ? -4.075 2.354 12.462 1.00 93.44 95 ALA A CA 1
ATOM 704 C C . ALA A 1 95 ? -4.284 3.834 12.103 1.00 93.44 95 ALA A C 1
ATOM 706 O O . ALA A 1 95 ? -5.172 4.145 11.320 1.00 93.44 95 ALA A O 1
ATOM 707 N N . ARG A 1 96 ? -3.435 4.746 12.599 1.00 93.56 96 ARG A N 1
ATOM 708 C CA . ARG A 1 96 ? -3.463 6.158 12.171 1.00 93.56 96 ARG A CA 1
ATOM 709 C C . ARG A 1 96 ? -3.168 6.310 10.674 1.00 93.56 96 ARG A C 1
ATOM 711 O O . ARG A 1 96 ? -3.809 7.112 10.007 1.00 93.56 96 ARG A O 1
ATOM 718 N N . PHE A 1 97 ? -2.217 5.533 10.150 1.00 94.69 97 PHE A N 1
ATOM 719 C CA . PHE A 1 97 ? -1.929 5.487 8.714 1.00 94.69 97 PHE A CA 1
ATOM 720 C C . PHE A 1 97 ? -3.088 4.872 7.911 1.00 94.69 97 PHE A C 1
ATOM 722 O O . PHE A 1 97 ? -3.408 5.383 6.845 1.00 94.69 97 PHE A O 1
ATOM 729 N N . ALA A 1 98 ? -3.755 3.839 8.438 1.00 93.06 98 ALA A N 1
ATOM 730 C CA . ALA A 1 98 ? -4.927 3.219 7.818 1.00 93.06 98 ALA A CA 1
ATOM 731 C C . ALA A 1 98 ? -6.073 4.221 7.613 1.00 93.06 98 ALA A C 1
ATOM 733 O O . ALA A 1 98 ? -6.606 4.303 6.510 1.00 93.06 98 ALA A O 1
ATOM 734 N N . GLU A 1 99 ? -6.409 5.000 8.651 1.00 91.44 99 GLU A N 1
ATOM 735 C CA . GLU A 1 99 ? -7.427 6.058 8.572 1.00 91.44 99 GLU A CA 1
ATOM 736 C C . GLU A 1 99 ? -7.012 7.149 7.573 1.00 91.44 99 GL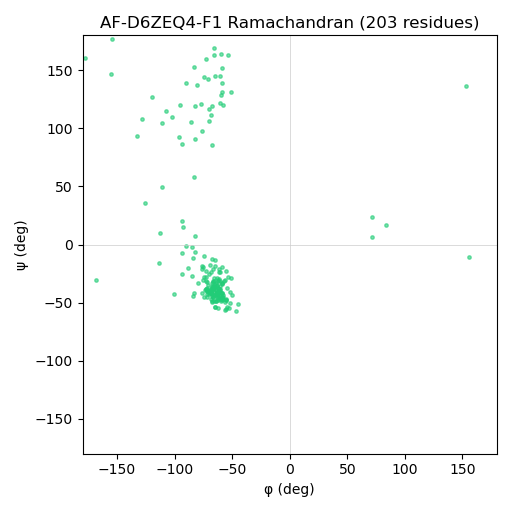U A C 1
ATOM 738 O O . GLU A 1 99 ? -7.801 7.520 6.713 1.00 91.44 99 GLU A O 1
ATOM 743 N N . ALA A 1 100 ? -5.755 7.607 7.613 1.00 92.88 100 ALA A N 1
ATOM 744 C CA . ALA A 1 100 ? -5.272 8.637 6.693 1.00 92.88 100 ALA A CA 1
ATOM 745 C C . ALA A 1 100 ? -5.269 8.193 5.218 1.00 92.88 100 ALA A C 1
ATOM 747 O O . ALA A 1 100 ? -5.548 9.003 4.342 1.00 92.88 100 ALA A O 1
ATOM 748 N N . LEU A 1 101 ? -5.020 6.909 4.934 1.00 92.88 101 LEU A N 1
ATOM 749 C CA . LEU A 1 101 ? -5.122 6.341 3.583 1.00 92.88 101 LEU A CA 1
ATOM 750 C C . LEU A 1 101 ? -6.564 6.284 3.044 1.00 92.88 101 LEU A C 1
ATOM 752 O O . LEU A 1 101 ? -6.736 6.059 1.850 1.00 92.88 101 LEU A O 1
ATOM 756 N N . ARG A 1 102 ? -7.600 6.493 3.871 1.00 89.50 102 ARG A N 1
ATOM 757 C CA . ARG A 1 102 ? -8.989 6.597 3.381 1.00 89.50 102 ARG A CA 1
ATOM 758 C C . ARG A 1 102 ? -9.252 7.936 2.685 1.00 89.50 102 ARG A C 1
ATOM 760 O O . ARG A 1 102 ? -10.079 7.997 1.778 1.00 89.50 102 ARG A O 1
ATOM 767 N N . GLU A 1 103 ? -8.528 8.988 3.064 1.00 91.50 103 GLU A N 1
ATOM 768 C CA . GLU A 1 103 ? -8.708 10.326 2.505 1.00 91.50 103 GLU A CA 1
ATOM 769 C C . GLU A 1 103 ? -8.074 10.444 1.115 1.00 91.50 103 GLU A C 1
ATOM 771 O O . GLU A 1 103 ? -6.865 10.266 0.945 1.00 91.50 103 GLU A O 1
ATOM 776 N N . ARG A 1 104 ? -8.883 10.786 0.100 1.00 90.94 104 ARG A N 1
ATOM 777 C CA . ARG A 1 104 ? -8.425 10.933 -1.297 1.00 90.94 104 ARG A CA 1
ATOM 778 C C . ARG A 1 104 ? -7.254 11.914 -1.401 1.00 90.94 104 ARG A C 1
ATOM 780 O O . ARG A 1 104 ? -6.171 11.518 -1.809 1.00 90.94 104 ARG A O 1
ATOM 787 N N . GLY A 1 105 ? -7.422 13.131 -0.883 1.00 92.50 105 GLY A N 1
ATOM 788 C CA . GLY A 1 105 ? -6.370 14.147 -0.925 1.00 92.50 105 GLY A CA 1
ATOM 789 C C . GLY A 1 105 ? -5.111 13.803 -0.118 1.00 92.50 105 GLY A C 1
ATOM 790 O O . GLY A 1 105 ? -4.102 14.484 -0.278 1.00 92.50 105 GLY A O 1
ATOM 791 N N . VAL A 1 106 ? -5.133 12.792 0.761 1.00 93.94 106 VAL A N 1
ATOM 792 C CA . VAL A 1 106 ? -3.918 12.241 1.392 1.00 93.94 106 VAL A CA 1
ATOM 793 C C . VAL A 1 106 ? -3.270 11.205 0.474 1.00 93.94 106 VAL A C 1
ATOM 795 O O . VAL A 1 106 ? -2.056 11.263 0.285 1.00 93.94 106 VAL A O 1
ATOM 798 N N . ARG A 1 107 ? -4.052 10.304 -0.140 1.00 93.94 107 ARG A N 1
ATOM 799 C CA . ARG A 1 107 ? -3.549 9.345 -1.141 1.00 93.94 107 ARG A CA 1
ATOM 800 C C . ARG A 1 107 ? -2.839 10.052 -2.292 1.00 93.94 107 ARG A C 1
ATOM 802 O O . ARG A 1 107 ? -1.703 9.693 -2.576 1.00 93.94 107 ARG A O 1
ATOM 809 N N . ASP A 1 108 ? -3.431 11.096 -2.865 1.00 93.62 108 ASP A N 1
ATOM 810 C CA . ASP A 1 108 ? -2.863 11.815 -4.017 1.00 93.62 108 ASP A CA 1
ATOM 811 C C . ASP A 1 108 ? -1.479 12.424 -3.686 1.00 93.62 108 ASP A C 1
ATOM 813 O O . ASP A 1 108 ? -0.504 12.242 -4.419 1.00 93.62 108 ASP A O 1
ATOM 817 N N . ARG A 1 109 ? -1.341 13.041 -2.501 1.00 95.12 109 ARG A N 1
ATOM 818 C CA . ARG A 1 109 ? -0.054 13.554 -1.986 1.00 95.12 109 ARG A CA 1
ATOM 819 C C . ARG A 1 109 ? 0.963 12.446 -1.694 1.00 95.12 109 ARG A C 1
ATOM 821 O O . ARG A 1 109 ? 2.159 12.643 -1.903 1.00 95.12 109 ARG A O 1
ATOM 828 N N . LEU A 1 110 ? 0.514 11.285 -1.210 1.00 95.88 110 LEU A N 1
ATOM 829 C CA . LEU A 1 110 ? 1.381 10.125 -0.981 1.00 95.88 110 LEU A CA 1
ATOM 830 C C . LEU A 1 110 ? 1.820 9.460 -2.290 1.00 95.88 110 LEU A C 1
ATOM 832 O O . LEU A 1 110 ? 2.944 8.964 -2.335 1.00 95.88 110 LEU A O 1
ATOM 836 N N . ILE A 1 111 ? 0.989 9.475 -3.338 1.00 94.56 111 ILE A N 1
ATOM 837 C CA . ILE A 1 111 ? 1.337 9.018 -4.691 1.00 94.56 111 ILE A CA 1
ATOM 838 C C . ILE A 1 111 ? 2.478 9.879 -5.241 1.00 94.56 111 ILE A C 1
ATOM 840 O O . ILE A 1 111 ? 3.534 9.326 -5.547 1.00 94.56 111 ILE A O 1
ATOM 844 N N . SER A 1 112 ? 2.317 11.211 -5.264 1.00 93.62 112 SER A N 1
ATOM 845 C CA . SER A 1 112 ? 3.359 12.142 -5.736 1.00 93.62 112 SER A CA 1
ATOM 846 C C . SER A 1 112 ? 4.676 11.931 -4.985 1.00 93.62 112 SER A C 1
ATOM 848 O O . SER A 1 112 ? 5.684 11.554 -5.582 1.00 93.62 112 SER A O 1
ATOM 850 N N . ALA A 1 113 ? 4.642 12.001 -3.648 1.00 94.12 113 ALA A N 1
ATOM 851 C CA . ALA A 1 113 ? 5.834 11.830 -2.817 1.00 94.12 113 ALA A CA 1
ATOM 852 C C . ALA A 1 113 ? 6.493 10.442 -2.962 1.00 94.12 113 ALA A C 1
ATOM 854 O O . ALA A 1 113 ? 7.705 10.311 -2.788 1.00 94.12 113 ALA A O 1
ATOM 855 N N . THR A 1 114 ? 5.714 9.397 -3.266 1.00 94.19 114 THR A N 1
ATOM 856 C CA . THR A 1 114 ? 6.229 8.043 -3.523 1.00 94.19 114 THR A CA 1
ATOM 857 C C . THR A 1 114 ? 6.953 7.974 -4.865 1.00 94.19 114 THR A C 1
ATOM 859 O O . THR A 1 114 ? 8.052 7.427 -4.917 1.00 94.19 114 THR A O 1
ATOM 862 N N . VAL A 1 115 ? 6.384 8.554 -5.927 1.00 91.25 115 VAL A N 1
ATOM 863 C CA . VAL A 1 115 ? 7.014 8.603 -7.257 1.00 91.25 115 VAL A CA 1
ATOM 864 C C . VAL A 1 115 ? 8.262 9.491 -7.235 1.00 91.25 115 VAL A C 1
ATOM 866 O O . VAL A 1 115 ? 9.312 9.062 -7.703 1.00 91.25 115 VAL A O 1
ATOM 869 N N . GLU A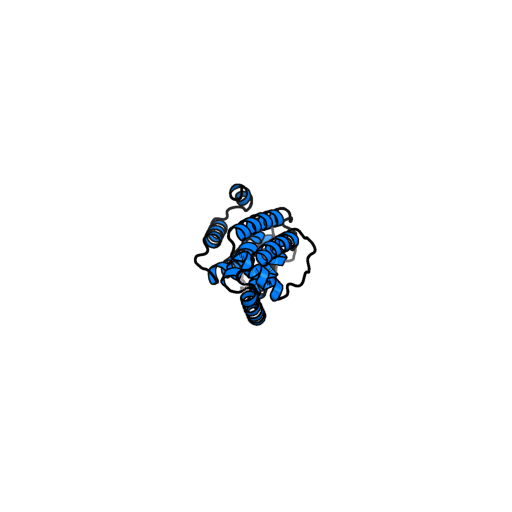 1 116 ? 8.202 10.666 -6.605 1.00 90.50 116 GLU A N 1
ATOM 870 C CA . GLU A 1 116 ? 9.358 11.552 -6.401 1.00 90.50 116 GLU A CA 1
ATOM 871 C C . GLU A 1 116 ? 10.505 10.841 -5.665 1.00 90.50 116 GLU A C 1
ATOM 873 O O . GLU A 1 116 ? 11.644 10.849 -6.131 1.00 90.50 116 GLU A O 1
ATOM 878 N N . ALA A 1 117 ? 10.218 10.175 -4.538 1.00 89.44 117 ALA A N 1
ATOM 879 C CA . ALA A 1 117 ? 11.230 9.446 -3.771 1.00 89.44 117 ALA A CA 1
ATOM 880 C C . ALA A 1 117 ? 11.795 8.235 -4.534 1.00 89.44 117 ALA A C 1
ATOM 882 O O . ALA A 1 117 ? 12.967 7.894 -4.363 1.00 89.44 117 ALA A O 1
ATOM 883 N N . ALA A 1 118 ? 10.976 7.596 -5.372 1.00 88.62 118 ALA A N 1
ATOM 884 C CA . ALA A 1 118 ? 11.386 6.490 -6.226 1.00 88.62 118 ALA A CA 1
ATOM 885 C C . ALA A 1 118 ? 12.308 6.954 -7.367 1.00 88.62 118 ALA A C 1
ATOM 887 O O . ALA A 1 118 ? 13.326 6.309 -7.602 1.00 88.62 118 ALA A O 1
ATOM 888 N N . LEU A 1 119 ? 12.010 8.086 -8.015 1.00 86.69 119 LEU A N 1
ATOM 889 C CA . LEU A 1 119 ? 12.852 8.688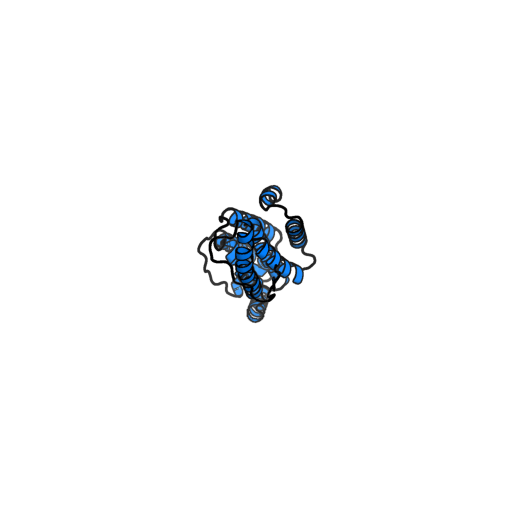 -9.061 1.00 86.69 119 LEU A CA 1
ATOM 890 C C . LEU A 1 119 ? 14.147 9.301 -8.498 1.00 86.69 119 LEU A C 1
ATOM 892 O O . LEU A 1 119 ? 15.193 9.228 -9.137 1.00 86.69 119 LEU A O 1
ATOM 896 N N . ALA A 1 120 ? 14.100 9.866 -7.287 1.00 86.38 120 ALA A N 1
ATOM 897 C CA . ALA A 1 120 ? 15.283 10.373 -6.590 1.00 86.38 120 ALA A CA 1
ATOM 898 C C . ALA A 1 120 ? 16.219 9.248 -6.102 1.00 86.38 120 ALA A C 1
ATOM 900 O O . ALA A 1 120 ? 17.421 9.469 -5.941 1.00 86.38 120 ALA A O 1
ATOM 901 N N . SER A 1 121 ? 15.697 8.038 -5.869 1.00 78.12 121 SER A N 1
ATOM 902 C CA . SER A 1 121 ? 16.524 6.856 -5.611 1.00 78.12 121 SER A CA 1
ATOM 903 C C . SER A 1 121 ? 17.025 6.252 -6.925 1.00 78.12 121 SER A C 1
ATOM 905 O O . SER A 1 121 ? 16.235 5.810 -7.755 1.00 78.12 121 SER A O 1
ATOM 907 N N . GLY A 1 122 ? 18.346 6.186 -7.114 1.00 67.19 122 GLY A N 1
ATOM 908 C CA . GLY A 1 122 ? 18.923 5.543 -8.298 1.00 67.19 122 GLY A CA 1
ATOM 909 C C . GLY A 1 122 ? 18.502 4.071 -8.422 1.00 67.19 122 GLY A C 1
ATOM 910 O O . GLY A 1 122 ? 18.284 3.393 -7.419 1.00 67.19 122 GLY A O 1
ATOM 911 N N . ALA A 1 123 ? 18.439 3.544 -9.650 1.00 64.94 123 ALA A N 1
ATOM 912 C CA . ALA A 1 123 ? 17.944 2.187 -9.938 1.00 64.94 123 ALA A CA 1
ATOM 913 C C . ALA A 1 123 ? 18.630 1.063 -9.122 1.00 64.94 123 ALA A C 1
ATOM 915 O O . ALA A 1 123 ? 18.015 0.034 -8.820 1.00 64.94 123 ALA A O 1
ATOM 916 N N . HIS A 1 124 ? 19.890 1.280 -8.729 1.00 61.97 124 HIS A N 1
ATOM 917 C CA . HIS A 1 124 ? 20.704 0.360 -7.930 1.00 61.97 124 HIS A CA 1
ATOM 918 C C . HIS A 1 124 ? 20.507 0.475 -6.407 1.00 61.97 124 HIS A C 1
ATOM 920 O O . HIS A 1 124 ? 21.109 -0.303 -5.672 1.00 61.97 124 HIS A O 1
ATOM 926 N N . ASP A 1 125 ? 19.677 1.399 -5.909 1.00 70.38 125 ASP A N 1
ATOM 927 C CA . ASP A 1 125 ? 19.387 1.483 -4.475 1.00 70.38 125 ASP A CA 1
ATOM 928 C C . ASP A 1 125 ? 18.516 0.302 -4.002 1.00 70.38 125 ASP A C 1
ATOM 930 O O . ASP A 1 125 ? 17.575 -0.158 -4.671 1.00 70.38 125 ASP A O 1
ATOM 934 N N . GLN A 1 126 ? 18.829 -0.162 -2.793 1.00 64.06 126 GLN A N 1
ATOM 935 C CA . GLN A 1 126 ? 18.155 -1.254 -2.096 1.00 64.06 126 GLN A CA 1
ATOM 936 C C . GLN A 1 126 ? 16.734 -0.867 -1.662 1.00 64.06 126 GLN A C 1
ATOM 938 O O . GLN A 1 126 ? 15.900 -1.744 -1.441 1.00 64.06 126 GLN A O 1
ATOM 943 N N . GLY A 1 127 ? 16.412 0.429 -1.618 1.00 71.81 127 GLY A N 1
ATOM 944 C CA . GLY A 1 127 ? 15.033 0.907 -1.629 1.00 71.81 127 GLY A CA 1
ATOM 945 C C . GLY A 1 127 ? 14.855 2.255 -0.945 1.00 71.81 127 GLY A C 1
ATOM 946 O O . GLY A 1 127 ? 15.335 2.446 0.179 1.00 71.81 127 GLY A O 1
ATOM 947 N N . SER A 1 128 ? 14.073 3.115 -1.604 1.00 84.88 128 SER A N 1
ATOM 948 C CA . SER A 1 128 ? 13.630 4.424 -1.124 1.00 84.88 128 SER A CA 1
ATOM 949 C C . SER A 1 128 ? 12.950 4.342 0.256 1.00 84.88 128 SER A C 1
ATOM 951 O O . SER A 1 128 ? 12.497 3.278 0.698 1.00 84.88 128 SER A O 1
ATOM 953 N N . GLY A 1 129 ? 12.817 5.483 0.941 1.00 88.81 129 GLY A N 1
ATOM 954 C CA . GLY A 1 129 ? 12.031 5.557 2.179 1.00 88.81 129 GLY A CA 1
ATOM 955 C C . GLY A 1 129 ? 10.568 5.138 1.969 1.00 88.81 129 GLY A C 1
ATOM 956 O O . GLY A 1 129 ? 9.984 4.481 2.835 1.00 88.81 129 GLY A O 1
ATOM 957 N N . ALA A 1 130 ? 10.005 5.423 0.787 1.00 91.75 130 ALA A N 1
ATOM 958 C CA . ALA A 1 130 ? 8.676 4.968 0.383 1.00 91.75 130 ALA A CA 1
ATOM 959 C C . ALA A 1 130 ? 8.605 3.438 0.261 1.00 91.75 130 ALA A C 1
ATOM 961 O O . ALA A 1 130 ? 7.738 2.820 0.878 1.00 91.75 130 ALA A O 1
ATOM 962 N N . HIS A 1 131 ? 9.559 2.812 -0.438 1.00 91.75 131 HIS A N 1
ATOM 963 C CA . HIS A 1 131 ? 9.628 1.357 -0.598 1.00 91.75 131 HIS A CA 1
ATOM 964 C C . HIS A 1 131 ? 9.556 0.634 0.753 1.00 91.75 131 HIS A C 1
ATOM 966 O O . HIS A 1 131 ? 8.730 -0.256 0.963 1.00 91.75 131 HIS A O 1
ATOM 972 N N . ARG A 1 132 ? 10.395 1.065 1.705 1.00 90.50 132 ARG A N 1
ATOM 973 C CA . ARG A 1 132 ? 10.489 0.472 3.050 1.00 90.50 132 ARG A CA 1
ATOM 974 C C . ARG A 1 132 ? 9.216 0.691 3.871 1.00 90.50 132 ARG A C 1
ATOM 976 O O . ARG A 1 132 ? 8.831 -0.196 4.634 1.00 90.50 132 ARG A O 1
ATOM 983 N N . LEU A 1 133 ? 8.568 1.849 3.718 1.00 92.81 133 LEU A N 1
ATOM 984 C CA . LEU A 1 133 ? 7.295 2.163 4.368 1.00 92.81 133 LEU A CA 1
ATOM 985 C C . LEU A 1 133 ? 6.177 1.245 3.858 1.00 92.81 133 LEU A C 1
ATOM 987 O O . LEU A 1 133 ? 5.517 0.579 4.658 1.00 92.81 133 LEU A O 1
ATOM 991 N N . TRP A 1 134 ? 5.987 1.175 2.540 1.00 94.19 134 TRP A N 1
ATOM 992 C CA . TRP A 1 134 ? 4.881 0.436 1.932 1.00 94.19 134 TRP A CA 1
ATOM 993 C C . TRP A 1 134 ? 5.035 -1.080 2.084 1.00 94.19 134 TRP A C 1
ATOM 995 O O . TRP A 1 134 ? 4.078 -1.748 2.481 1.00 94.19 134 TRP A O 1
ATOM 1005 N N . LEU A 1 135 ? 6.257 -1.603 1.927 1.00 92.25 135 LEU A N 1
ATOM 1006 C CA . LEU A 1 135 ? 6.590 -3.010 2.184 1.00 92.25 135 LEU A CA 1
ATOM 1007 C C . LEU A 1 135 ? 6.287 -3.433 3.633 1.00 92.25 135 LEU A C 1
ATOM 1009 O O . LEU A 1 135 ? 5.873 -4.564 3.877 1.00 92.25 135 LEU A O 1
ATOM 1013 N N . ARG A 1 136 ? 6.449 -2.523 4.604 1.00 91.94 136 ARG A N 1
ATOM 1014 C CA . ARG A 1 136 ? 6.125 -2.774 6.019 1.00 91.94 136 ARG A CA 1
ATOM 1015 C C . ARG A 1 136 ? 4.628 -2.652 6.319 1.00 91.94 136 ARG A C 1
ATOM 1017 O O . ARG A 1 136 ? 4.132 -3.365 7.189 1.00 91.94 136 ARG A O 1
ATOM 1024 N N . LEU A 1 137 ? 3.910 -1.761 5.635 1.00 93.19 137 LEU A N 1
ATOM 1025 C CA . LEU A 1 137 ? 2.490 -1.500 5.894 1.00 93.19 137 LEU A CA 1
ATOM 1026 C C . LEU A 1 137 ? 1.540 -2.483 5.203 1.00 93.19 137 LEU A C 1
ATOM 1028 O O . LEU A 1 137 ? 0.594 -2.941 5.844 1.00 93.19 137 LEU A O 1
ATOM 1032 N N . ALA A 1 138 ? 1.794 -2.854 3.947 1.00 93.56 138 ALA A N 1
ATOM 1033 C CA . ALA A 1 138 ? 0.932 -3.752 3.174 1.00 93.56 138 ALA A CA 1
ATOM 1034 C C . ALA A 1 138 ? 0.548 -5.074 3.895 1.00 93.56 138 ALA A C 1
ATOM 1036 O O . ALA A 1 138 ? -0.634 -5.427 3.879 1.00 93.56 138 ALA A O 1
ATOM 1037 N N . PRO A 1 139 ? 1.445 -5.803 4.595 1.00 93.06 139 PRO A N 1
ATOM 1038 C CA . PRO A 1 139 ? 1.048 -7.000 5.348 1.00 93.06 139 PRO A CA 1
ATOM 1039 C C . PRO A 1 139 ? 0.320 -6.699 6.674 1.00 93.06 139 PRO A C 1
ATOM 1041 O O . PRO A 1 139 ? -0.334 -7.587 7.225 1.00 93.06 139 PRO A O 1
ATOM 1044 N N . MET A 1 140 ? 0.427 -5.479 7.218 1.00 92.62 140 MET A N 1
ATOM 1045 C CA . MET A 1 140 ? -0.119 -5.097 8.531 1.00 92.62 140 MET A CA 1
ATOM 1046 C C . MET A 1 140 ? -1.519 -4.470 8.479 1.00 92.62 140 MET A C 1
ATOM 1048 O O . MET A 1 140 ? -2.227 -4.492 9.489 1.00 92.62 140 MET A O 1
ATOM 1052 N N . LEU A 1 141 ? -1.898 -3.867 7.351 1.00 92.25 141 LEU A N 1
ATOM 1053 C CA . LEU A 1 141 ? -3.121 -3.074 7.215 1.00 92.25 141 LEU A CA 1
ATOM 1054 C C . LEU A 1 141 ? -4.383 -3.928 6.948 1.00 92.25 141 LEU A C 1
ATOM 1056 O O . LEU A 1 141 ? -4.281 -5.034 6.408 1.00 92.25 141 LEU A O 1
ATOM 1060 N N . PRO A 1 142 ? -5.583 -3.445 7.339 1.00 89.44 142 PRO A N 1
ATOM 1061 C CA . PRO A 1 142 ? -6.859 -4.025 6.910 1.00 89.44 142 PRO A CA 1
ATOM 1062 C C . PRO A 1 142 ? -7.064 -3.845 5.400 1.00 89.44 142 PRO A C 1
ATOM 1064 O O . PRO A 1 142 ? -6.399 -3.011 4.796 1.00 89.44 142 PRO A O 1
ATOM 1067 N N . ASP A 1 143 ? -7.989 -4.605 4.811 1.00 84.38 143 ASP A N 1
ATOM 1068 C CA . ASP A 1 143 ? -8.095 -4.790 3.357 1.00 84.38 143 ASP A CA 1
ATOM 1069 C C . ASP A 1 143 ? -8.167 -3.478 2.549 1.00 84.38 143 ASP A C 1
ATOM 1071 O O . ASP A 1 143 ? -7.264 -3.254 1.744 1.00 84.38 143 ASP A O 1
ATOM 1075 N N . ASP A 1 144 ? -9.103 -2.559 2.828 1.00 84.56 144 ASP A N 1
ATOM 1076 C CA . ASP A 1 144 ? -9.188 -1.249 2.147 1.00 84.56 144 ASP A CA 1
ATOM 1077 C C . ASP A 1 144 ? -7.816 -0.540 2.064 1.00 84.56 144 ASP A C 1
ATOM 1079 O O . ASP A 1 144 ? -7.307 -0.238 0.987 1.00 84.56 144 ASP A O 1
ATOM 1083 N N . SER A 1 145 ? -7.175 -0.315 3.217 1.00 91.12 145 SER A N 1
ATOM 1084 C CA . SER A 1 145 ? -5.895 0.398 3.314 1.00 91.12 145 SER A CA 1
ATOM 1085 C C . SER A 1 145 ? -4.699 -0.448 2.849 1.00 91.12 145 SER A C 1
ATOM 1087 O O . SER A 1 145 ? -3.635 0.097 2.552 1.00 91.12 145 SER A O 1
ATOM 1089 N N . ARG A 1 146 ? -4.842 -1.779 2.800 1.00 93.50 146 ARG A N 1
ATOM 1090 C CA . ARG A 1 146 ? -3.834 -2.715 2.281 1.00 93.50 146 ARG A CA 1
ATOM 1091 C C . ARG A 1 146 ? -3.750 -2.646 0.763 1.00 93.50 146 ARG A C 1
ATOM 1093 O O . ARG A 1 146 ? -2.633 -2.682 0.254 1.00 93.50 146 ARG A O 1
ATOM 1100 N N . ALA A 1 147 ? -4.879 -2.506 0.065 1.00 94.25 147 ALA A N 1
ATOM 1101 C CA . ALA A 1 147 ? -4.881 -2.285 -1.381 1.00 94.25 147 ALA A CA 1
ATOM 1102 C C . ALA A 1 147 ? -4.098 -1.009 -1.739 1.00 94.25 147 ALA A C 1
ATOM 1104 O O . ALA A 1 147 ? -3.210 -1.054 -2.586 1.00 94.25 147 ALA A O 1
ATOM 1105 N N . GLU A 1 148 ? -4.333 0.089 -1.011 1.00 95.25 148 GLU A N 1
ATOM 1106 C CA . GLU A 1 148 ? -3.609 1.357 -1.194 1.00 95.25 148 GLU A CA 1
ATOM 1107 C C . GLU A 1 148 ? -2.103 1.228 -0.923 1.00 95.25 148 GLU A C 1
ATOM 1109 O O . GLU A 1 148 ? -1.281 1.646 -1.737 1.00 95.25 148 GLU A O 1
ATOM 1114 N N . ALA A 1 149 ? -1.707 0.608 0.194 1.00 95.81 149 ALA A N 1
ATOM 1115 C CA . ALA A 1 149 ? -0.289 0.415 0.506 1.00 95.81 149 ALA A CA 1
ATOM 1116 C C . ALA A 1 149 ? 0.418 -0.516 -0.498 1.00 95.81 149 ALA A C 1
ATOM 1118 O O . ALA A 1 149 ? 1.590 -0.304 -0.809 1.00 95.81 149 ALA A O 1
ATOM 1119 N N . ALA A 1 150 ? -0.279 -1.526 -1.025 1.00 95.81 150 ALA A N 1
ATOM 1120 C CA . ALA A 1 150 ? 0.246 -2.401 -2.069 1.00 95.81 150 ALA A CA 1
ATOM 1121 C C . ALA A 1 150 ? 0.379 -1.666 -3.419 1.00 95.81 150 ALA A C 1
ATOM 1123 O O . ALA A 1 150 ? 1.409 -1.789 -4.077 1.00 95.81 150 ALA A O 1
ATOM 1124 N N . LEU A 1 151 ? -0.587 -0.820 -3.789 1.00 96.31 151 LEU A N 1
ATOM 1125 C CA . LEU A 1 151 ? -0.494 0.039 -4.973 1.00 96.31 151 LEU A CA 1
ATOM 1126 C C . LEU A 1 151 ? 0.665 1.043 -4.877 1.00 96.31 151 LEU A C 1
ATOM 1128 O O . LEU A 1 151 ? 1.424 1.206 -5.829 1.00 96.31 151 LEU A O 1
ATOM 1132 N N . LEU A 1 152 ? 0.854 1.684 -3.724 1.00 96.19 152 LEU A N 1
ATOM 1133 C CA . LEU A 1 152 ? 1.963 2.619 -3.512 1.00 96.19 152 LEU A CA 1
ATOM 1134 C C . LEU A 1 152 ? 3.330 1.910 -3.585 1.00 96.19 152 LEU A C 1
ATOM 1136 O O . LEU A 1 152 ? 4.277 2.448 -4.160 1.00 96.19 152 LEU A O 1
ATOM 1140 N N . LEU A 1 153 ? 3.428 0.667 -3.097 1.00 95.31 153 LEU A N 1
ATOM 1141 C CA . LEU A 1 153 ? 4.609 -0.180 -3.302 1.00 95.31 153 LEU A CA 1
ATOM 1142 C C . LEU A 1 153 ? 4.827 -0.535 -4.783 1.00 95.31 153 LEU A C 1
ATOM 1144 O O . LEU A 1 153 ? 5.974 -0.606 -5.237 1.00 95.31 153 LEU A O 1
ATOM 1148 N N . ALA A 1 154 ? 3.743 -0.755 -5.534 1.00 94.50 154 ALA A N 1
ATOM 1149 C CA . ALA A 1 154 ? 3.810 -1.021 -6.964 1.00 94.50 154 ALA A CA 1
ATOM 1150 C C . ALA A 1 154 ? 4.311 0.195 -7.749 1.00 94.50 154 ALA A C 1
ATOM 1152 O O . ALA A 1 154 ? 5.217 0.040 -8.564 1.00 94.50 154 ALA A O 1
ATOM 1153 N N . LEU A 1 155 ? 3.792 1.393 -7.456 1.00 93.62 155 LEU A N 1
ATOM 1154 C CA . LEU A 1 155 ? 4.218 2.659 -8.062 1.00 93.62 155 LEU A CA 1
ATOM 1155 C C . LEU A 1 155 ? 5.706 2.943 -7.811 1.00 93.62 155 LEU A C 1
ATOM 1157 O O . LEU A 1 155 ? 6.444 3.196 -8.761 1.00 93.62 155 LEU A O 1
ATOM 1161 N N . ASP A 1 156 ? 6.178 2.816 -6.566 1.00 92.75 156 ASP A N 1
ATOM 1162 C CA . ASP A 1 156 ? 7.604 2.958 -6.228 1.00 92.75 156 ASP A CA 1
ATOM 1163 C C . ASP A 1 156 ? 8.488 1.923 -6.950 1.00 92.75 156 ASP A C 1
ATOM 1165 O O . ASP A 1 156 ? 9.603 2.228 -7.382 1.00 92.75 156 ASP A O 1
ATOM 1169 N N . SER A 1 157 ? 8.010 0.686 -7.092 1.00 91.00 157 SER A N 1
ATOM 1170 C CA . SER A 1 157 ? 8.752 -0.366 -7.794 1.00 91.00 157 SER A CA 1
ATOM 1171 C C . SER A 1 157 ? 8.766 -0.138 -9.307 1.00 91.00 157 SER A C 1
ATOM 1173 O O . SER A 1 157 ? 9.794 -0.352 -9.946 1.00 91.00 157 SER A O 1
ATOM 1175 N N . TYR A 1 158 ? 7.658 0.341 -9.873 1.00 90.00 158 TYR A N 1
ATOM 1176 C CA . TYR A 1 158 ? 7.507 0.663 -11.289 1.00 90.00 158 TYR A CA 1
ATOM 1177 C C . TYR A 1 158 ? 8.380 1.855 -11.688 1.00 90.00 158 TYR A C 1
ATOM 1179 O O . TYR A 1 158 ? 9.153 1.748 -12.638 1.00 90.00 158 TYR A O 1
ATOM 1187 N N . ALA A 1 159 ? 8.334 2.951 -10.922 1.00 89.25 159 ALA A N 1
ATOM 1188 C CA . ALA A 1 159 ? 9.133 4.153 -11.163 1.00 89.25 159 ALA A CA 1
ATOM 1189 C C . ALA A 1 159 ? 10.650 3.869 -11.147 1.00 89.25 159 ALA A C 1
ATOM 1191 O O . ALA A 1 159 ? 11.390 4.435 -11.945 1.00 89.25 159 ALA A O 1
ATOM 1192 N N . ARG A 1 160 ? 11.110 2.918 -10.318 1.00 85.88 160 ARG A N 1
ATOM 1193 C CA . ARG A 1 160 ? 12.510 2.434 -10.292 1.00 85.88 160 ARG A CA 1
ATOM 1194 C C . ARG A 1 160 ? 12.835 1.372 -11.354 1.00 85.88 160 ARG A C 1
ATOM 1196 O O . ARG A 1 160 ? 13.898 0.757 -11.290 1.00 85.88 160 ARG A O 1
ATOM 1203 N N . GLY A 1 161 ? 11.919 1.079 -12.280 1.00 85.56 161 GLY A N 1
ATOM 1204 C CA . GLY A 1 161 ? 12.083 0.052 -13.317 1.00 85.56 161 GLY A CA 1
ATOM 1205 C C . GLY A 1 161 ? 12.033 -1.400 -12.815 1.00 85.56 161 GLY A C 1
ATOM 1206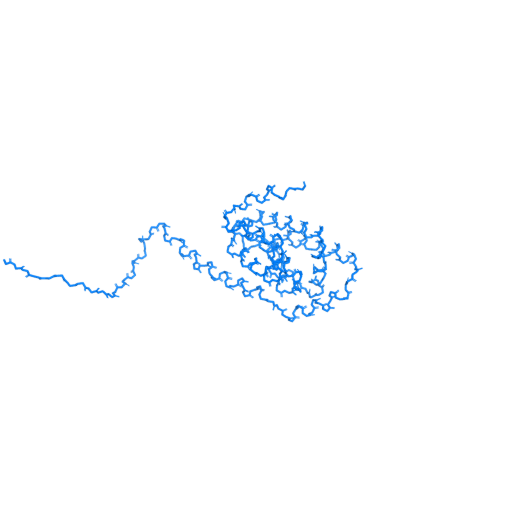 O O . GLY A 1 161 ? 12.248 -2.327 -13.593 1.00 85.56 161 GLY A O 1
ATOM 1207 N N . LYS A 1 162 ? 11.715 -1.643 -11.536 1.00 87.06 162 LYS A N 1
ATOM 1208 C CA . LYS A 1 162 ? 11.641 -2.981 -10.918 1.00 87.06 162 LYS A CA 1
ATOM 1209 C C . LYS A 1 162 ? 10.278 -3.633 -11.207 1.00 87.06 162 LYS A C 1
ATOM 1211 O O . LYS A 1 162 ? 9.538 -4.002 -10.294 1.00 87.06 162 LYS A O 1
ATOM 1216 N N . GLY A 1 163 ? 9.943 -3.783 -12.493 1.00 87.19 163 GLY A N 1
ATOM 1217 C CA . GLY A 1 163 ? 8.620 -4.219 -12.975 1.00 87.19 163 GLY A CA 1
ATOM 1218 C C . GLY A 1 163 ? 8.140 -5.567 -12.416 1.00 87.19 163 GLY A C 1
ATOM 1219 O O . GLY A 1 163 ? 6.950 -5.751 -12.168 1.00 87.19 163 GLY A O 1
ATOM 1220 N N . ALA A 1 164 ? 9.066 -6.483 -12.118 1.00 87.50 164 ALA A N 1
ATOM 1221 C CA . ALA A 1 164 ? 8.784 -7.733 -11.413 1.00 87.50 164 ALA A CA 1
ATOM 1222 C C . ALA A 1 164 ? 8.166 -7.519 -10.017 1.00 87.50 164 ALA A C 1
ATOM 1224 O O . ALA A 1 164 ? 7.171 -8.154 -9.669 1.00 87.50 164 ALA A O 1
ATOM 1225 N N . ALA A 1 165 ? 8.749 -6.611 -9.229 1.00 88.69 165 ALA A N 1
ATOM 1226 C CA . ALA A 1 165 ? 8.258 -6.260 -7.901 1.00 88.69 165 ALA A CA 1
ATOM 1227 C C . ALA A 1 165 ? 6.958 -5.448 -7.983 1.00 88.69 165 ALA A C 1
ATOM 1229 O O . ALA A 1 165 ? 6.039 -5.682 -7.199 1.00 88.69 165 ALA A O 1
ATOM 1230 N N . ALA A 1 166 ? 6.850 -4.561 -8.980 1.00 91.75 166 ALA A N 1
ATOM 1231 C CA . ALA A 1 166 ? 5.635 -3.793 -9.240 1.00 91.75 166 ALA A CA 1
ATOM 1232 C C . ALA A 1 166 ? 4.426 -4.701 -9.514 1.00 91.75 166 ALA A C 1
ATOM 1234 O O . ALA A 1 166 ? 3.379 -4.533 -8.892 1.00 91.75 166 ALA A O 1
ATOM 1235 N N . ARG A 1 167 ? 4.590 -5.720 -10.370 1.00 92.31 167 ARG A N 1
ATOM 1236 C CA . ARG A 1 167 ? 3.516 -6.673 -10.679 1.00 92.31 167 ARG A CA 1
ATOM 1237 C C . ARG A 1 167 ? 3.072 -7.484 -9.462 1.00 92.31 167 ARG A C 1
ATOM 1239 O O . ARG A 1 167 ? 1.880 -7.627 -9.249 1.00 92.31 167 ARG A O 1
ATOM 1246 N N . ILE A 1 168 ? 3.996 -7.948 -8.622 1.00 93.56 168 ILE A N 1
ATOM 1247 C CA . ILE A 1 168 ? 3.650 -8.676 -7.386 1.00 93.56 168 ILE A CA 1
ATOM 1248 C C . ILE A 1 168 ? 2.879 -7.789 -6.401 1.00 93.56 168 ILE A C 1
ATOM 1250 O O . ILE A 1 168 ? 1.940 -8.243 -5.749 1.00 93.56 168 ILE A O 1
ATOM 1254 N N . ALA A 1 169 ? 3.257 -6.516 -6.292 1.00 94.00 169 ALA A N 1
ATOM 1255 C CA . ALA A 1 169 ? 2.540 -5.567 -5.455 1.00 94.00 169 ALA A CA 1
ATOM 1256 C C . ALA A 1 169 ? 1.128 -5.262 -6.009 1.00 94.00 169 ALA A C 1
ATOM 1258 O O . ALA A 1 169 ? 0.182 -5.174 -5.226 1.00 94.00 169 ALA A O 1
ATOM 1259 N N . LEU A 1 170 ? 0.947 -5.213 -7.337 1.00 94.38 170 LEU A N 1
ATOM 1260 C CA . LEU A 1 170 ? -0.377 -5.119 -7.972 1.00 94.38 170 LEU A CA 1
ATOM 1261 C C . LEU A 1 170 ? -1.225 -6.380 -7.810 1.00 94.38 170 LEU A C 1
ATOM 1263 O O . LEU A 1 170 ? -2.398 -6.251 -7.475 1.00 94.38 170 LEU A O 1
ATOM 1267 N N . GLU A 1 171 ? -0.647 -7.577 -7.958 1.00 94.19 171 GLU A N 1
ATOM 1268 C CA . GLU A 1 171 ? -1.327 -8.852 -7.672 1.00 94.19 171 GLU A CA 1
ATOM 1269 C C . GLU A 1 171 ? -1.941 -8.818 -6.257 1.00 94.19 171 GLU A C 1
ATOM 1271 O O . GLU A 1 171 ? -3.084 -9.224 -6.058 1.00 94.19 171 GLU A O 1
ATOM 1276 N N . VAL A 1 172 ? -1.221 -8.257 -5.275 1.00 93.75 172 VAL A N 1
ATOM 1277 C CA . VAL A 1 172 ? -1.720 -8.072 -3.901 1.00 93.75 172 VAL A CA 1
ATOM 1278 C C . VAL A 1 172 ? -2.775 -6.964 -3.790 1.00 93.75 172 VAL A C 1
ATOM 1280 O O . VAL A 1 172 ? -3.721 -7.129 -3.019 1.00 93.75 172 VAL A O 1
ATOM 1283 N N . ALA A 1 173 ? -2.643 -5.854 -4.521 1.00 94.69 173 ALA A N 1
ATOM 1284 C CA . ALA A 1 173 ? -3.621 -4.764 -4.501 1.00 94.69 173 ALA A CA 1
ATOM 1285 C C . ALA A 1 173 ? -4.967 -5.188 -5.119 1.00 94.69 173 ALA A C 1
ATOM 1287 O O . ALA A 1 173 ? -6.013 -5.033 -4.488 1.00 94.69 173 ALA A O 1
ATOM 1288 N N . LEU A 1 174 ? -4.930 -5.785 -6.313 1.00 94.38 174 LEU A N 1
ATOM 1289 C CA . LEU A 1 174 ? -6.100 -6.214 -7.082 1.00 94.38 174 LEU A CA 1
ATOM 1290 C C . LEU A 1 174 ? -6.782 -7.448 -6.477 1.00 94.38 174 LEU A C 1
ATOM 1292 O O . LEU A 1 174 ? -8.005 -7.534 -6.506 1.00 94.38 174 LEU A O 1
ATOM 1296 N N . ALA A 1 175 ? -6.040 -8.357 -5.832 1.00 93.75 175 ALA A N 1
ATOM 1297 C CA . ALA A 1 175 ? -6.646 -9.448 -5.059 1.00 93.75 175 ALA A CA 1
ATOM 1298 C C . ALA A 1 175 ? -7.454 -8.959 -3.839 1.00 93.75 175 ALA A C 1
ATOM 1300 O O . ALA A 1 175 ? -8.255 -9.717 -3.293 1.00 93.75 175 ALA A O 1
ATOM 1301 N N . VAL A 1 176 ? -7.229 -7.720 -3.386 1.00 92.88 176 VAL A N 1
ATOM 1302 C CA . VAL A 1 176 ? -7.936 -7.113 -2.249 1.00 92.88 176 VAL A CA 1
ATOM 1303 C C . VAL A 1 176 ? -9.039 -6.159 -2.714 1.00 92.88 176 VAL A C 1
ATOM 1305 O O . VAL A 1 176 ? -10.139 -6.196 -2.169 1.00 92.88 176 VAL A O 1
ATOM 1308 N N . ASN A 1 177 ? -8.773 -5.340 -3.733 1.00 93.12 177 ASN A N 1
ATOM 1309 C CA . ASN A 1 177 ? -9.775 -4.516 -4.405 1.00 93.12 177 ASN A CA 1
ATOM 1310 C C . ASN A 1 177 ? -9.638 -4.658 -5.935 1.00 93.12 177 ASN A C 1
ATOM 1312 O O . ASN A 1 177 ? -8.888 -3.895 -6.550 1.00 93.12 177 ASN A O 1
ATOM 1316 N N . PRO A 1 178 ? -10.390 -5.582 -6.565 1.00 92.44 178 PRO A N 1
ATOM 1317 C CA . PRO A 1 178 ? -10.360 -5.768 -8.016 1.00 92.44 178 PRO A CA 1
ATOM 1318 C C . PRO A 1 178 ? -10.801 -4.529 -8.804 1.00 92.44 178 PRO A C 1
ATOM 1320 O O . PRO A 1 178 ? -10.423 -4.383 -9.960 1.00 92.44 178 PRO A O 1
ATOM 1323 N N . ALA A 1 179 ? -11.584 -3.632 -8.195 1.00 90.62 179 ALA A N 1
ATOM 1324 C CA . ALA A 1 179 ? -12.118 -2.420 -8.819 1.00 90.62 179 ALA A CA 1
ATOM 1325 C C . ALA A 1 179 ? -11.230 -1.175 -8.605 1.00 90.62 179 ALA A C 1
ATOM 1327 O O . ALA A 1 179 ? -11.693 -0.049 -8.778 1.00 90.62 179 ALA A O 1
ATOM 1328 N N . HIS A 1 180 ? -9.970 -1.340 -8.179 1.00 91.56 180 HIS A N 1
ATOM 1329 C CA . HIS A 1 180 ? -9.066 -0.210 -7.941 1.00 91.56 180 HIS A CA 1
ATOM 1330 C C . HIS A 1 180 ? -8.538 0.372 -9.263 1.00 91.56 180 HIS A C 1
ATOM 1332 O O . HIS A 1 180 ? -7.577 -0.138 -9.838 1.00 91.56 180 HIS A O 1
ATOM 1338 N N . GLU A 1 181 ? -9.175 1.451 -9.728 1.00 89.94 181 GLU A N 1
ATOM 1339 C CA . GLU A 1 181 ? -8.915 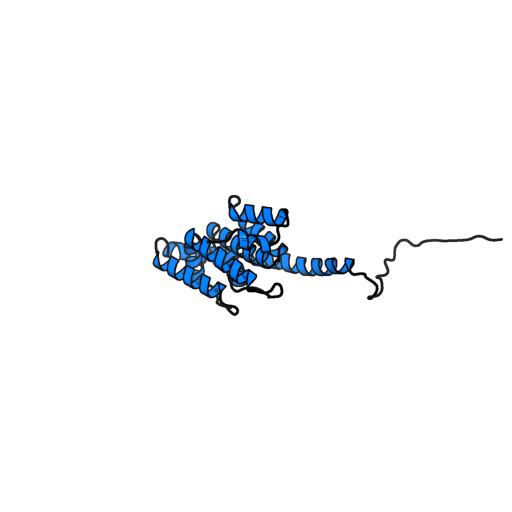2.143 -11.003 1.00 89.94 181 GLU A CA 1
ATOM 1340 C C . GLU A 1 181 ? -7.417 2.359 -11.292 1.00 89.94 181 GLU A C 1
ATOM 1342 O O . GLU A 1 181 ? -6.919 1.974 -12.349 1.00 89.94 181 GLU A O 1
ATOM 1347 N N . LEU A 1 182 ? -6.669 2.927 -10.338 1.00 90.69 182 LEU A N 1
ATOM 1348 C CA . LEU A 1 182 ? -5.247 3.237 -10.527 1.00 90.69 182 LEU A CA 1
ATOM 1349 C C . LEU A 1 182 ? -4.364 1.976 -10.527 1.00 90.69 182 LEU A C 1
ATOM 1351 O O . LEU A 1 182 ? -3.323 1.959 -11.184 1.00 90.69 182 LEU A O 1
ATOM 1355 N N . ALA A 1 183 ? -4.779 0.906 -9.843 1.00 93.25 183 ALA A N 1
ATOM 1356 C CA . ALA A 1 183 ? -4.080 -0.376 -9.897 1.00 93.25 183 ALA A CA 1
ATOM 1357 C C . ALA A 1 183 ? -4.282 -1.076 -11.252 1.00 93.25 183 ALA A C 1
ATOM 1359 O O . ALA A 1 183 ? -3.308 -1.557 -11.828 1.00 93.25 183 ALA A O 1
ATOM 1360 N N . GLN A 1 184 ? -5.507 -1.061 -11.795 1.00 93.00 184 GLN A N 1
ATOM 1361 C CA . GLN A 1 184 ? -5.793 -1.564 -13.146 1.00 93.00 184 GLN A CA 1
ATOM 1362 C C . GLN A 1 184 ? -5.029 -0.768 -14.217 1.00 93.00 184 GLN A C 1
ATOM 1364 O O . GLN A 1 184 ? -4.443 -1.353 -15.128 1.00 93.00 184 GLN A O 1
ATOM 1369 N N . LEU A 1 185 ? -4.975 0.564 -14.086 1.00 91.88 185 LEU A N 1
ATOM 1370 C CA . LEU A 1 185 ? -4.211 1.421 -14.995 1.00 91.88 185 LEU A CA 1
ATOM 1371 C C . LEU A 1 185 ? -2.714 1.074 -14.972 1.00 91.88 185 LEU A C 1
ATOM 1373 O O . LEU A 1 185 ? -2.106 0.907 -16.029 1.00 91.88 185 LEU A O 1
ATOM 1377 N N . LEU A 1 186 ? -2.120 0.912 -13.784 1.00 91.38 186 LEU A N 1
ATOM 1378 C CA . LEU A 1 186 ? -0.704 0.553 -13.658 1.00 91.38 186 LEU A CA 1
ATOM 1379 C C . LEU A 1 186 ? -0.413 -0.873 -14.164 1.00 91.38 186 LEU A C 1
ATOM 1381 O O . LEU A 1 186 ? 0.651 -1.113 -14.739 1.00 91.38 186 LEU A O 1
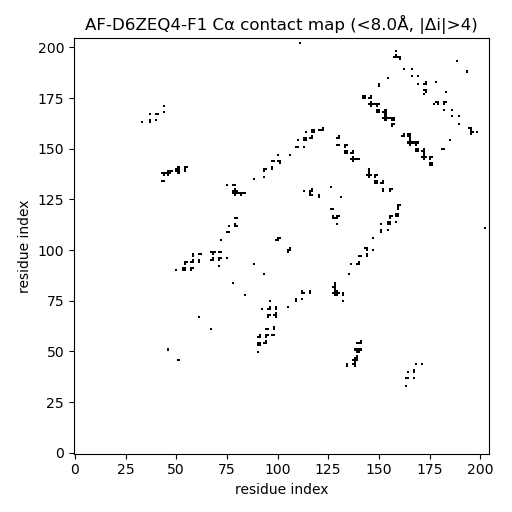ATOM 1385 N N . GLU A 1 187 ? -1.355 -1.807 -14.002 1.00 91.50 187 GLU A N 1
ATOM 1386 C CA . GLU A 1 187 ? -1.274 -3.153 -14.582 1.00 91.50 187 GLU A CA 1
ATOM 1387 C C . GLU A 1 187 ? -1.275 -3.102 -16.119 1.00 91.50 187 GLU A C 1
ATOM 1389 O O . GLU A 1 187 ? -0.419 -3.721 -16.756 1.00 91.50 187 GLU A O 1
ATOM 1394 N N . ALA A 1 188 ? -2.153 -2.292 -16.720 1.00 87.62 188 ALA A N 1
ATOM 1395 C CA . ALA A 1 188 ? -2.181 -2.070 -18.164 1.00 87.62 188 ALA A CA 1
ATOM 1396 C C . ALA A 1 188 ? -0.884 -1.414 -18.682 1.00 87.62 188 ALA A C 1
ATOM 1398 O O . ALA A 1 188 ? -0.353 -1.830 -19.717 1.00 87.62 188 ALA A O 1
ATOM 1399 N N . CYS A 1 189 ? -0.318 -0.443 -17.954 1.00 87.25 189 CYS A N 1
ATOM 1400 C CA . CYS A 1 189 ? 0.979 0.160 -18.286 1.00 87.25 189 CYS A CA 1
ATOM 1401 C C . CYS A 1 189 ? 2.136 -0.857 -18.229 1.00 87.25 189 CYS A C 1
ATOM 1403 O O . CYS A 1 189 ? 2.985 -0.871 -19.122 1.00 87.25 189 CYS A O 1
ATOM 1405 N N . LEU A 1 190 ? 2.149 -1.749 -17.229 1.00 84.81 190 LEU A N 1
ATOM 1406 C CA . LEU A 1 190 ? 3.115 -2.854 -17.148 1.00 84.81 190 LEU A CA 1
ATOM 1407 C C . LEU A 1 190 ? 2.956 -3.857 -18.294 1.00 84.81 190 LEU A C 1
ATOM 1409 O O . LEU A 1 190 ? 3.960 -4.312 -18.840 1.00 84.81 190 LEU A O 1
ATOM 1413 N N . PHE A 1 191 ? 1.719 -4.209 -18.653 1.00 83.00 191 PHE A N 1
ATOM 1414 C CA . PHE A 1 191 ? 1.440 -5.161 -19.729 1.00 83.00 191 PHE A CA 1
ATOM 1415 C C . PHE A 1 191 ? 1.848 -4.615 -21.106 1.00 83.00 191 PHE A C 1
ATOM 1417 O O . PHE A 1 191 ? 2.396 -5.345 -21.928 1.00 83.00 191 PHE A O 1
ATOM 1424 N N . THR A 1 192 ? 1.627 -3.320 -21.340 1.00 81.06 192 THR A N 1
ATOM 1425 C CA . THR A 1 192 ? 1.995 -2.628 -22.588 1.00 81.06 192 THR A CA 1
ATOM 1426 C C . THR A 1 192 ? 3.464 -2.194 -22.652 1.00 81.06 192 THR A C 1
ATOM 1428 O O . THR A 1 192 ? 3.920 -1.745 -23.701 1.00 81.06 192 THR A O 1
ATOM 1431 N N . GLY A 1 193 ? 4.229 -2.348 -21.564 1.00 73.44 193 GLY A N 1
ATOM 1432 C CA . GLY A 1 193 ? 5.659 -2.031 -21.529 1.00 73.44 193 GLY A CA 1
ATOM 1433 C C . GLY A 1 193 ? 5.975 -0.532 -21.558 1.00 73.44 193 GLY A C 1
ATOM 1434 O O . GLY A 1 193 ? 7.073 -0.148 -21.970 1.00 73.44 193 GLY A O 1
ATOM 1435 N N . VAL A 1 194 ? 5.036 0.320 -21.131 1.00 73.38 194 VAL A N 1
ATOM 1436 C CA . VAL A 1 194 ? 5.258 1.769 -21.018 1.00 73.38 194 VAL A CA 1
ATOM 1437 C C . VAL A 1 194 ? 6.433 2.024 -20.069 1.00 73.38 194 VAL A C 1
ATOM 1439 O O . VAL A 1 194 ? 6.512 1.463 -18.977 1.00 73.38 194 VAL A O 1
ATOM 1442 N N . ARG A 1 195 ? 7.385 2.866 -20.481 1.00 59.16 195 ARG A N 1
ATOM 1443 C CA . ARG A 1 195 ? 8.549 3.191 -19.644 1.00 59.16 195 ARG A CA 1
ATOM 1444 C C . ARG A 1 195 ? 8.151 4.136 -18.502 1.00 59.16 195 ARG A C 1
ATOM 1446 O O . ARG A 1 195 ? 7.328 5.026 -18.726 1.00 59.16 195 ARG A O 1
ATOM 1453 N N . PRO A 1 196 ? 8.744 4.001 -17.299 1.00 59.75 196 PRO A N 1
ATOM 1454 C CA . PRO A 1 196 ? 8.392 4.827 -16.141 1.00 59.75 196 PRO A CA 1
ATOM 1455 C C . PRO A 1 196 ? 8.617 6.327 -16.356 1.00 59.75 196 PRO A C 1
ATOM 1457 O O . PRO A 1 196 ? 7.910 7.130 -15.752 1.00 59.75 196 PRO A O 1
ATOM 1460 N N . ASP A 1 197 ? 9.507 6.690 -17.283 1.00 57.62 197 ASP A N 1
ATOM 1461 C CA . ASP A 1 197 ? 9.755 8.058 -17.753 1.00 57.62 197 ASP A CA 1
ATOM 1462 C C . ASP A 1 197 ? 8.454 8.796 -18.166 1.00 57.62 197 ASP A C 1
ATOM 1464 O O . ASP A 1 197 ? 8.351 10.012 -18.020 1.00 57.62 197 ASP A O 1
ATOM 1468 N N . ALA A 1 198 ? 7.421 8.066 -18.617 1.00 55.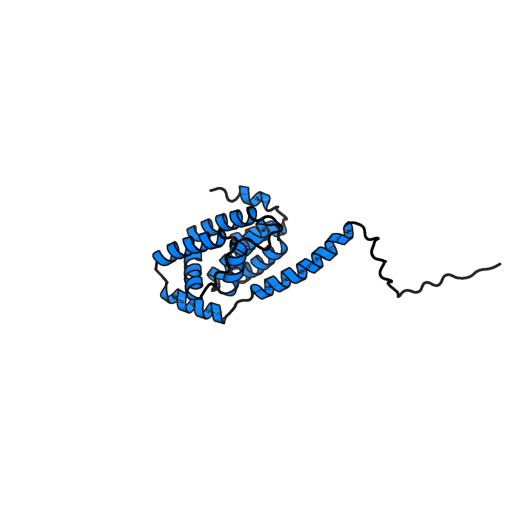88 198 ALA A N 1
ATOM 1469 C CA . ALA A 1 198 ? 6.122 8.628 -18.997 1.00 55.88 198 ALA A CA 1
ATOM 1470 C C . ALA A 1 198 ? 5.215 9.015 -17.806 1.00 55.88 198 ALA A C 1
ATOM 1472 O O . ALA A 1 198 ? 4.325 9.850 -17.974 1.00 55.88 198 ALA A O 1
ATOM 1473 N N . LEU A 1 199 ? 5.419 8.464 -16.599 1.00 54.75 199 LEU A N 1
ATOM 1474 C CA . LEU A 1 199 ? 4.584 8.811 -15.434 1.00 54.75 199 LEU A CA 1
ATOM 1475 C C . LEU A 1 199 ? 4.779 10.262 -14.986 1.00 54.75 199 LEU A C 1
ATOM 1477 O O . LEU A 1 199 ? 3.826 10.887 -14.530 1.00 54.75 199 LEU A O 1
ATOM 1481 N N . GLY A 1 200 ? 5.982 10.818 -15.163 1.00 54.34 200 GLY A N 1
ATOM 1482 C CA . GLY A 1 200 ? 6.263 12.218 -14.835 1.00 54.34 200 GLY A CA 1
ATOM 1483 C C . GLY A 1 200 ? 5.426 13.217 -15.645 1.00 54.34 200 GLY A C 1
ATOM 1484 O O . GLY A 1 200 ? 5.238 14.345 -15.202 1.00 54.34 200 GLY A O 1
ATOM 1485 N N . VAL A 1 201 ? 4.885 12.805 -16.797 1.00 52.31 201 VAL A N 1
ATOM 1486 C CA . VAL A 1 201 ? 3.991 13.625 -17.635 1.00 52.31 201 VAL A CA 1
ATOM 1487 C C . VAL A 1 201 ? 2.530 13.537 -17.168 1.00 52.31 201 VAL A C 1
ATOM 1489 O O . VAL A 1 201 ? 1.772 14.481 -17.359 1.00 52.31 201 VAL A O 1
ATOM 1492 N N . LEU A 1 202 ? 2.133 12.428 -16.532 1.00 50.44 202 LEU A N 1
ATOM 1493 C CA . LEU A 1 202 ? 0.758 12.186 -16.070 1.00 50.44 202 LEU A CA 1
ATOM 1494 C C . LEU A 1 202 ? 0.478 12.711 -14.652 1.00 50.44 202 LEU A C 1
ATOM 1496 O O . LEU A 1 202 ? -0.681 12.900 -14.301 1.00 50.44 202 LEU A O 1
ATOM 1500 N N . ILE A 1 203 ? 1.518 12.930 -13.841 1.00 54.69 203 ILE A N 1
ATOM 1501 C CA . ILE A 1 203 ? 1.419 13.389 -12.442 1.00 54.69 203 ILE A CA 1
ATOM 1502 C C . ILE A 1 203 ? 1.960 14.829 -12.335 1.00 54.69 203 ILE A C 1
ATOM 1504 O O . ILE A 1 203 ? 2.823 15.134 -11.516 1.00 54.69 203 ILE A O 1
ATOM 1508 N N . GLN A 1 204 ? 1.491 15.712 -13.220 1.00 41.50 204 GLN A N 1
ATOM 1509 C CA . GLN A 1 204 ? 1.681 17.160 -13.082 1.00 41.50 204 GLN A CA 1
ATOM 1510 C C . GLN A 1 204 ? 0.497 17.744 -12.280 1.00 41.50 204 GLN A C 1
ATOM 1512 O O . GLN A 1 204 ? -0.628 17.279 -12.484 1.00 41.50 204 GLN A O 1
ATOM 1517 N N . PRO A 1 205 ? 0.736 18.689 -11.349 1.00 44.88 205 PRO A N 1
ATOM 1518 C CA . PRO A 1 205 ? -0.292 19.257 -10.468 1.00 44.88 205 PRO A CA 1
ATOM 1519 C C . PRO A 1 205 ? -1.236 20.254 -11.160 1.00 44.88 205 PRO A C 1
ATOM 1521 O O . PRO A 1 205 ? -0.803 20.910 -12.135 1.00 44.88 205 PRO A O 1
#

Sequence (205 aa):
MTTTSNTADPGCFLAPPPGLLGPHCQGVVSARAEIGSREALRELLKPNLQNRARVVRAARRLKGREDVVAGAERHMLRLIRSSQSSATIGPVQAARFAEALRERGVRDRLISATVEAALASGAHDQGSGAHRLWLRLAPMLPDDSRAEAALLLALDSYARGKGAAARIALEVALAVNPAHELAQLLEACLFTGVRPDALGVLIQP

Mean predicted aligned error: 11.8 Å

Radius of gyration: 22.85 Å; Cα contacts (8 Å, |Δi|>4): 226; chains: 1; bounding box: 53×70×67 Å

Organism: Segniliparus rotundus (strain ATCC BAA-972 / CDC 1076 / CIP 108378 / DSM 44985 / JCM 13578) (NCBI:txid640132)

Nearest PDB structures (foldseek):
  8xwx-assembly1_B  TM=5.401E-01  e=9.812E-02  Homo sapiens
  8u1z-assembly1_A  TM=5.517E-01  e=1.374E-01  Homo sapiens
  8j8p-assembly1_C  TM=4.513E-01  e=5.536E-01  Saccharomyces eubayanus
  5a1v-assembly1_K  TM=4.196E-01  e=9.855E-01  Mus musculus
  9hcj-assembly1_00  TM=5.386E-01  e=3.972E+00  Dictyostelium discoideum

pLDDT: mean 78.01, std 19.76, range [32.62, 96.31]